Protein AF-A0A9Q8LBJ6-F1 (afdb_monomer)

Structure (mmCIF, N/CA/C/O backbone):
data_AF-A0A9Q8LBJ6-F1
#
_entry.id   AF-A0A9Q8LBJ6-F1
#
loop_
_atom_site.group_PDB
_atom_site.id
_atom_site.type_symbol
_atom_site.label_atom_id
_atom_site.label_alt_id
_atom_site.label_comp_id
_atom_site.label_asym_id
_atom_site.label_entity_id
_atom_site.label_seq_id
_atom_site.pdbx_PDB_ins_code
_atom_site.Cartn_x
_atom_site.Cartn_y
_atom_site.Cartn_z
_atom_site.occupancy
_atom_site.B_iso_or_equiv
_atom_site.auth_seq_id
_atom_site.auth_comp_id
_atom_site.auth_asym_id
_atom_site.auth_atom_id
_atom_site.pdbx_PDB_model_num
ATOM 1 N N . MET A 1 1 ? 2.453 -17.505 -7.829 1.00 43.91 1 MET A N 1
ATOM 2 C CA . MET A 1 1 ? 1.828 -16.661 -8.882 1.00 43.91 1 MET A CA 1
ATOM 3 C C . MET A 1 1 ? 2.836 -15.605 -9.344 1.00 43.91 1 MET A C 1
ATOM 5 O O . MET A 1 1 ? 2.643 -14.426 -9.107 1.00 43.91 1 MET A O 1
ATOM 9 N N . MET A 1 2 ? 3.962 -16.063 -9.903 1.00 52.03 2 MET A N 1
ATOM 10 C CA . MET A 1 2 ? 4.962 -15.342 -10.727 1.00 52.03 2 MET A CA 1
ATOM 11 C C . MET A 1 2 ? 6.142 -16.313 -10.958 1.00 52.03 2 MET A C 1
ATOM 13 O O . MET A 1 2 ? 7.305 -15.965 -10.796 1.00 52.03 2 MET A O 1
ATOM 17 N N . ASP A 1 3 ? 5.848 -17.589 -11.221 1.00 50.28 3 ASP A N 1
ATOM 18 C CA . ASP A 1 3 ? 6.856 -18.652 -11.094 1.00 50.28 3 ASP A CA 1
ATOM 19 C C . ASP A 1 3 ? 7.654 -18.887 -12.386 1.00 50.28 3 ASP A C 1
ATOM 21 O O . ASP A 1 3 ? 8.544 -19.730 -12.411 1.00 50.28 3 ASP A O 1
ATOM 25 N N . ASP A 1 4 ? 7.406 -18.091 -13.433 1.00 66.12 4 ASP A N 1
ATOM 26 C CA . ASP A 1 4 ? 8.248 -18.090 -14.626 1.00 66.12 4 ASP A CA 1
ATOM 27 C C . ASP A 1 4 ? 8.504 -16.673 -15.172 1.00 66.12 4 ASP A C 1
ATOM 29 O O . ASP A 1 4 ? 7.916 -16.223 -16.156 1.00 66.12 4 ASP A O 1
ATOM 33 N N . GLU A 1 5 ? 9.430 -15.953 -14.524 1.00 76.00 5 GLU A N 1
ATOM 34 C CA . GLU A 1 5 ? 9.972 -14.670 -15.014 1.00 76.00 5 GLU A CA 1
ATOM 35 C C . GLU A 1 5 ? 10.663 -14.825 -16.389 1.00 76.00 5 GLU A C 1
ATOM 37 O O . GLU A 1 5 ? 10.930 -13.833 -17.071 1.00 76.00 5 GLU A O 1
ATOM 42 N N . SER A 1 6 ? 10.945 -16.059 -16.833 1.00 81.81 6 SER A N 1
ATOM 43 C CA . SER A 1 6 ? 11.669 -16.332 -18.080 1.00 81.81 6 SER A CA 1
ATOM 44 C C . SER A 1 6 ? 10.932 -15.807 -19.308 1.00 81.81 6 SER A C 1
ATOM 46 O O . SER A 1 6 ? 11.584 -15.306 -20.228 1.00 81.81 6 SER A O 1
ATOM 48 N N . HIS A 1 7 ? 9.595 -15.858 -19.316 1.00 83.75 7 HIS A N 1
ATOM 49 C CA . HIS A 1 7 ? 8.791 -15.288 -20.400 1.00 83.75 7 HIS A CA 1
ATOM 50 C C . HIS A 1 7 ? 8.984 -13.768 -20.485 1.00 83.75 7 HIS A C 1
ATOM 52 O O . HIS A 1 7 ? 9.332 -13.240 -21.540 1.00 83.75 7 HIS A O 1
ATOM 58 N N . TRP A 1 8 ? 8.858 -13.061 -19.358 1.00 85.94 8 TRP A N 1
ATOM 59 C CA . TRP A 1 8 ? 9.031 -11.606 -19.318 1.00 85.94 8 TRP A CA 1
ATOM 60 C C . TRP A 1 8 ? 10.453 -11.176 -19.659 1.00 85.94 8 TRP A C 1
ATOM 62 O O . TRP A 1 8 ? 10.658 -10.182 -20.348 1.00 85.94 8 TRP A O 1
ATOM 72 N N . VAL A 1 9 ? 11.448 -11.937 -19.207 1.00 89.19 9 VAL A N 1
ATOM 73 C CA . VAL A 1 9 ? 12.852 -11.714 -19.561 1.00 89.19 9 VAL A CA 1
ATOM 74 C C . VAL A 1 9 ? 13.088 -11.917 -21.060 1.00 89.19 9 VAL A C 1
ATOM 76 O O . VAL A 1 9 ? 13.847 -11.152 -21.658 1.00 89.19 9 VAL A O 1
ATOM 79 N N . SER A 1 10 ? 12.454 -12.918 -21.675 1.00 89.81 10 SER A N 1
ATOM 80 C CA . SER A 1 10 ? 12.552 -13.166 -23.117 1.00 89.81 10 SER A CA 1
ATOM 81 C C . SER A 1 10 ? 11.962 -12.014 -23.933 1.00 89.81 10 SER A C 1
ATOM 83 O O . SER A 1 10 ? 12.656 -11.454 -24.781 1.00 89.81 10 SER A O 1
ATOM 85 N N . GLU A 1 11 ? 10.733 -11.600 -23.629 1.00 90.56 11 GLU A N 1
ATOM 86 C CA . GLU A 1 11 ? 10.060 -10.480 -24.303 1.00 90.56 11 GLU A CA 1
ATOM 87 C C . GLU A 1 11 ? 10.795 -9.149 -24.079 1.00 90.56 11 GLU A C 1
ATOM 89 O O . GLU A 1 11 ? 11.028 -8.380 -25.013 1.00 90.56 11 GLU A O 1
ATOM 94 N N . ALA A 1 12 ? 11.282 -8.901 -22.858 1.00 92.00 12 ALA A N 1
ATOM 95 C CA . ALA A 1 12 ? 12.070 -7.707 -22.560 1.00 92.00 12 ALA A CA 1
ATOM 96 C C . ALA A 1 12 ? 13.372 -7.672 -23.371 1.00 92.00 12 ALA A C 1
ATOM 98 O O . ALA A 1 12 ? 13.831 -6.602 -23.777 1.00 92.00 12 ALA A O 1
ATOM 99 N N . ARG A 1 13 ? 13.963 -8.841 -23.652 1.00 94.00 13 ARG A N 1
ATOM 100 C CA . ARG A 1 13 ? 15.136 -8.952 -24.523 1.00 94.00 13 ARG A CA 1
ATOM 101 C C . ARG A 1 13 ? 14.812 -8.575 -25.966 1.00 94.00 13 ARG A C 1
ATOM 103 O O . ARG A 1 13 ? 15.637 -7.923 -26.604 1.00 94.00 13 ARG A O 1
ATOM 110 N N . VAL A 1 14 ? 13.638 -8.957 -26.471 1.00 93.69 14 VAL A N 1
ATOM 111 C CA . VAL A 1 14 ? 13.166 -8.566 -27.809 1.00 93.69 14 VAL A CA 1
ATOM 112 C C . VAL A 1 14 ? 13.026 -7.046 -27.889 1.00 93.69 14 VAL A C 1
ATOM 114 O O . VAL A 1 14 ? 13.676 -6.433 -28.735 1.00 93.69 14 VAL A O 1
ATOM 117 N N . LEU A 1 15 ? 12.332 -6.422 -26.929 1.00 93.75 15 LEU A N 1
ATOM 118 C CA . LEU A 1 15 ? 12.211 -4.959 -26.865 1.00 93.75 15 LEU A CA 1
ATOM 119 C C . LEU A 1 15 ? 13.575 -4.255 -26.812 1.00 93.75 15 LEU A C 1
ATOM 121 O O . LEU A 1 15 ? 13.809 -3.285 -27.534 1.00 93.75 15 LEU A O 1
ATOM 125 N N . CYS A 1 16 ? 14.514 -4.760 -26.004 1.00 93.25 16 CYS A N 1
ATOM 126 C CA . CYS A 1 16 ? 15.857 -4.183 -25.922 1.00 93.25 16 CYS A CA 1
ATOM 127 C C . CYS A 1 16 ? 16.592 -4.213 -27.270 1.00 93.25 16 CYS A C 1
ATOM 129 O O . CYS A 1 16 ? 17.285 -3.248 -27.605 1.00 93.25 16 CYS A O 1
ATOM 131 N N . ARG A 1 17 ? 16.441 -5.291 -28.049 1.00 92.12 17 ARG A N 1
ATOM 132 C CA . ARG A 1 17 ? 17.041 -5.418 -29.388 1.00 92.12 17 ARG A CA 1
ATOM 133 C C . ARG A 1 17 ? 16.398 -4.458 -30.385 1.00 92.12 17 ARG A C 1
ATOM 135 O O . ARG A 1 17 ? 17.119 -3.805 -31.142 1.00 92.12 17 ARG A O 1
ATOM 142 N N . ASP A 1 18 ? 15.081 -4.295 -30.325 1.00 91.31 18 ASP A N 1
ATOM 143 C CA . ASP A 1 18 ? 14.351 -3.345 -31.169 1.00 91.31 18 ASP A CA 1
ATOM 144 C C . ASP A 1 18 ? 14.748 -1.894 -30.865 1.00 91.31 18 ASP A C 1
ATOM 146 O O . ASP A 1 18 ? 14.962 -1.085 -31.773 1.00 91.31 18 ASP A O 1
ATOM 150 N N . TRP A 1 19 ? 14.937 -1.552 -29.588 1.00 91.75 19 TRP A N 1
ATOM 151 C CA . TRP A 1 19 ? 15.447 -0.237 -29.195 1.00 91.75 19 TRP A CA 1
ATOM 152 C C . TRP A 1 19 ? 16.918 -0.037 -29.562 1.00 91.75 19 TRP A C 1
ATOM 154 O O . TRP A 1 19 ? 17.312 1.079 -29.912 1.00 91.75 19 TRP A O 1
ATOM 164 N N . ALA A 1 20 ? 17.738 -1.092 -29.517 1.00 87.50 20 ALA A N 1
ATOM 165 C CA . ALA A 1 20 ? 19.137 -1.035 -29.936 1.00 87.50 20 ALA A CA 1
ATOM 166 C C . ALA A 1 20 ? 19.275 -0.705 -31.431 1.00 87.50 20 ALA A C 1
ATOM 168 O O . ALA A 1 20 ? 20.175 0.048 -31.805 1.00 87.50 20 ALA A O 1
ATOM 169 N N . ALA A 1 21 ? 18.344 -1.159 -32.278 1.00 84.62 21 ALA A N 1
ATOM 170 C CA . ALA A 1 21 ? 18.297 -0.778 -33.692 1.00 84.62 21 ALA A CA 1
ATOM 171 C C . ALA A 1 21 ? 18.065 0.739 -33.902 1.00 84.62 21 ALA A C 1
ATOM 173 O O . ALA A 1 21 ? 18.433 1.296 -34.938 1.00 84.62 21 ALA A O 1
ATOM 174 N N . GLN A 1 22 ? 17.535 1.452 -32.899 1.00 79.38 22 GLN A N 1
ATOM 175 C CA . GLN A 1 22 ? 17.269 2.899 -32.922 1.00 79.38 22 GLN A CA 1
ATOM 176 C C . GLN A 1 22 ? 18.441 3.739 -32.365 1.00 79.38 22 GLN A C 1
ATOM 178 O O . GLN A 1 22 ? 18.253 4.738 -31.656 1.00 79.38 22 GLN A O 1
ATOM 183 N N . THR A 1 23 ? 19.674 3.364 -32.718 1.00 69.69 23 THR A N 1
ATOM 184 C CA . THR A 1 23 ? 20.946 3.908 -32.189 1.00 69.69 23 THR A CA 1
ATOM 185 C C . THR A 1 23 ? 21.030 5.439 -32.103 1.00 69.69 23 THR A C 1
ATOM 187 O O . THR A 1 23 ? 21.574 5.977 -31.137 1.00 69.69 23 THR A O 1
ATOM 190 N N . SER A 1 24 ? 20.470 6.167 -33.077 1.00 73.69 24 SER A N 1
ATOM 191 C CA . SER A 1 24 ? 20.546 7.639 -33.145 1.00 73.69 24 SER A CA 1
ATOM 192 C C . SER A 1 24 ? 19.774 8.379 -32.042 1.00 73.69 24 SER A C 1
ATOM 194 O O . SER A 1 24 ? 20.065 9.544 -31.773 1.00 73.69 24 SER A O 1
ATOM 196 N N . ARG A 1 25 ? 18.794 7.733 -31.396 1.00 81.38 25 ARG A N 1
ATOM 197 C CA . ARG A 1 25 ? 17.921 8.356 -30.375 1.00 81.38 25 ARG A CA 1
ATOM 198 C C . ARG A 1 25 ? 18.065 7.735 -28.997 1.00 81.38 25 ARG A C 1
ATOM 200 O O . ARG A 1 25 ? 17.706 8.372 -28.010 1.00 81.38 25 ARG A O 1
ATOM 207 N N . GLN A 1 26 ? 18.649 6.545 -28.933 1.00 85.38 26 GLN A N 1
ATOM 208 C CA . GLN A 1 26 ? 18.773 5.736 -27.730 1.00 85.38 26 GLN A CA 1
ATOM 209 C C . GLN A 1 26 ? 19.312 6.525 -26.526 1.00 85.38 26 GLN A C 1
ATOM 211 O O . GLN A 1 26 ? 18.688 6.550 -25.471 1.00 85.38 26 GLN A O 1
ATOM 216 N N . LEU A 1 27 ? 20.421 7.256 -26.696 1.00 86.94 27 LEU A N 1
ATOM 217 C CA . LEU A 1 27 ? 21.014 8.040 -25.606 1.00 86.94 27 LEU A CA 1
ATOM 218 C C . LEU A 1 27 ? 20.103 9.184 -25.134 1.00 86.94 27 LEU A C 1
ATOM 220 O O . LEU A 1 27 ? 20.100 9.514 -23.953 1.00 86.94 27 LEU A O 1
ATOM 224 N N . SER A 1 28 ? 19.347 9.803 -26.044 1.00 88.56 28 SER A N 1
ATOM 225 C CA . SER A 1 28 ? 18.402 10.862 -25.679 1.00 88.56 28 SER A CA 1
ATOM 226 C C . SER A 1 28 ? 17.237 10.305 -24.867 1.00 88.56 28 SER A C 1
ATOM 228 O O . SER A 1 28 ? 16.824 10.952 -23.913 1.00 88.56 28 SER A O 1
ATOM 230 N N . ILE A 1 29 ? 16.727 9.128 -25.237 1.00 91.06 29 ILE A N 1
ATOM 231 C CA . ILE A 1 29 ? 15.629 8.461 -24.528 1.00 91.06 29 ILE A CA 1
ATOM 232 C C . ILE A 1 29 ? 16.104 7.990 -23.148 1.00 91.06 29 ILE A C 1
ATOM 234 O O . ILE A 1 29 ? 15.444 8.257 -22.152 1.00 91.06 29 ILE A O 1
ATOM 238 N N . MET A 1 30 ? 17.297 7.393 -23.059 1.00 91.12 30 MET A N 1
ATOM 239 C CA . MET A 1 30 ? 17.898 6.984 -21.781 1.00 91.12 30 MET A CA 1
ATOM 240 C C . MET A 1 30 ? 18.116 8.171 -20.832 1.00 91.12 30 MET A C 1
ATOM 242 O O . MET A 1 30 ? 17.846 8.059 -19.641 1.00 91.12 30 MET A O 1
ATOM 246 N N . LYS A 1 31 ? 18.551 9.329 -21.350 1.00 90.88 31 LYS A N 1
ATOM 247 C CA . LYS A 1 31 ? 18.670 10.566 -20.556 1.00 90.88 31 LYS A CA 1
ATOM 248 C C . LYS A 1 31 ? 17.321 11.119 -20.091 1.00 90.88 31 LYS A C 1
ATOM 250 O O . LYS A 1 31 ? 17.284 11.816 -19.086 1.00 90.88 31 LYS A O 1
ATOM 255 N N . GLY A 1 32 ? 16.249 10.835 -20.826 1.00 91.38 32 GLY A N 1
ATOM 256 C CA . GLY A 1 32 ? 14.870 11.137 -20.445 1.00 91.38 32 GLY A CA 1
ATOM 257 C C . GLY A 1 32 ? 14.212 10.034 -19.614 1.00 91.38 32 GLY A C 1
ATOM 258 O O . GLY A 1 32 ? 12.990 9.950 -19.615 1.00 91.38 32 GLY A O 1
ATOM 259 N N . GLU A 1 33 ? 14.995 9.155 -18.975 1.00 93.31 33 GLU A N 1
ATOM 260 C CA . GLU A 1 33 ? 14.512 8.015 -18.175 1.00 93.31 33 GLU A CA 1
ATOM 261 C C . GLU A 1 33 ? 13.535 7.094 -18.929 1.00 93.31 33 GLU A C 1
ATOM 263 O O . GLU A 1 33 ? 12.547 6.602 -18.382 1.00 93.31 33 GLU A O 1
ATOM 268 N N . GLY A 1 34 ? 13.807 6.864 -20.216 1.00 90.62 34 GLY A N 1
ATOM 269 C CA . GLY A 1 34 ? 12.971 6.022 -21.071 1.00 90.62 34 GLY A CA 1
ATOM 270 C C . GLY A 1 34 ? 11.834 6.769 -21.763 1.00 90.62 34 GLY A C 1
ATOM 271 O O . GLY A 1 34 ? 11.123 6.157 -22.557 1.00 90.62 34 GLY A O 1
ATOM 272 N N . TYR A 1 35 ? 11.669 8.072 -21.511 1.00 93.00 35 TYR A N 1
ATOM 273 C CA . TYR A 1 35 ? 10.611 8.892 -22.094 1.00 93.00 35 TYR A CA 1
ATOM 274 C C . TYR A 1 35 ? 11.133 9.883 -23.141 1.00 93.00 35 TYR A C 1
ATOM 276 O O . TYR A 1 35 ? 12.094 10.626 -22.931 1.00 93.00 35 TYR A O 1
ATOM 284 N N . GLN A 1 36 ? 10.433 9.954 -24.271 1.00 90.50 36 GLN A N 1
ATOM 285 C CA . GLN A 1 36 ? 10.591 11.007 -25.263 1.00 90.50 36 GLN A CA 1
ATOM 286 C C . GLN A 1 36 ? 9.221 11.448 -25.777 1.00 90.50 36 GLN A C 1
ATOM 288 O O . GLN A 1 36 ? 8.507 10.687 -26.432 1.00 90.50 36 GLN A O 1
ATOM 293 N N . LYS A 1 37 ? 8.884 12.719 -25.532 1.00 88.31 37 LYS A N 1
ATOM 294 C CA . LYS A 1 37 ? 7.640 13.323 -26.015 1.00 88.31 37 LYS A CA 1
ATOM 295 C C . LYS A 1 37 ? 7.562 13.278 -27.543 1.00 88.31 37 LYS A C 1
ATOM 297 O O . LYS A 1 37 ? 8.514 13.639 -28.240 1.00 88.31 37 LYS A O 1
ATOM 302 N N . GLY A 1 38 ? 6.394 12.893 -28.050 1.00 86.75 38 GLY A N 1
ATOM 303 C CA . GLY A 1 38 ? 6.099 12.913 -29.478 1.00 86.75 38 GLY A CA 1
ATOM 304 C C . GLY A 1 38 ? 6.114 14.326 -30.069 1.00 86.75 38 GLY A C 1
ATOM 305 O O . GLY A 1 38 ? 5.860 15.329 -29.401 1.00 86.75 38 GLY A O 1
ATOM 306 N N . THR A 1 39 ? 6.389 14.409 -31.364 1.00 86.50 39 THR A N 1
ATOM 307 C CA . THR A 1 39 ? 6.291 15.634 -32.170 1.00 86.50 39 THR A CA 1
ATOM 308 C C . THR A 1 39 ? 5.428 15.354 -33.399 1.00 86.50 39 THR A C 1
ATOM 310 O O . THR A 1 39 ? 5.173 14.201 -33.726 1.00 86.50 39 THR A O 1
ATOM 313 N N . LYS A 1 40 ? 5.048 16.380 -34.175 1.00 83.56 40 LYS A N 1
ATOM 314 C CA . LYS A 1 40 ? 4.296 16.179 -35.436 1.00 83.56 40 LYS A CA 1
ATOM 315 C C . LYS A 1 40 ? 4.959 15.194 -36.414 1.00 83.56 40 LYS A C 1
ATOM 317 O O . LYS A 1 40 ? 4.286 14.652 -37.277 1.00 83.56 40 LYS A O 1
ATOM 322 N N . ARG A 1 41 ? 6.279 14.999 -36.312 1.00 81.69 41 ARG A N 1
ATOM 323 C CA . ARG A 1 41 ? 7.068 14.137 -37.206 1.00 81.69 41 ARG A CA 1
ATOM 324 C C . ARG A 1 41 ? 7.478 12.807 -36.569 1.00 81.69 41 ARG A C 1
ATOM 326 O O . ARG A 1 41 ? 8.119 12.007 -37.244 1.00 81.69 41 ARG A O 1
ATOM 333 N N . ARG A 1 42 ? 7.235 12.603 -35.269 1.00 79.12 42 ARG A N 1
ATOM 334 C CA . ARG A 1 42 ? 7.752 11.445 -34.519 1.00 79.12 42 ARG A CA 1
ATOM 335 C C . ARG A 1 42 ? 6.781 11.035 -33.411 1.00 79.12 42 ARG A C 1
ATOM 337 O O . ARG A 1 42 ? 6.389 11.915 -32.648 1.00 79.12 42 ARG A O 1
ATOM 344 N N . PRO A 1 43 ? 6.446 9.743 -33.282 1.00 84.88 43 PRO A N 1
ATOM 345 C CA . PRO A 1 43 ? 5.603 9.276 -32.189 1.00 84.88 43 PRO A CA 1
ATOM 346 C C . PRO A 1 43 ? 6.287 9.483 -30.832 1.00 84.88 43 PRO A C 1
ATOM 348 O O . PRO A 1 43 ? 7.506 9.652 -30.754 1.00 84.88 43 PRO A O 1
ATOM 351 N N . GLU A 1 44 ? 5.479 9.504 -29.775 1.00 89.94 44 GLU A N 1
ATOM 352 C CA . GLU A 1 44 ? 5.966 9.391 -28.399 1.00 89.94 44 GLU A CA 1
ATOM 353 C C . GLU A 1 44 ? 6.662 8.037 -28.206 1.00 89.94 44 GLU A C 1
ATOM 355 O O . GLU A 1 44 ? 6.272 7.040 -28.813 1.00 89.94 44 GLU A O 1
ATOM 360 N N . SER A 1 45 ? 7.691 8.002 -27.364 1.00 90.00 45 SER A N 1
ATOM 361 C CA . SER A 1 45 ? 8.344 6.762 -26.942 1.00 90.00 45 SER A CA 1
ATOM 362 C C . SER A 1 45 ? 8.398 6.712 -25.422 1.00 90.00 45 SER A C 1
ATOM 364 O O . SER A 1 45 ? 8.787 7.693 -24.786 1.00 90.00 45 SER A O 1
ATOM 366 N N . ASN A 1 46 ? 7.989 5.583 -24.847 1.00 92.75 46 ASN A N 1
ATOM 367 C CA . ASN A 1 46 ? 8.023 5.343 -23.410 1.00 92.75 46 ASN A CA 1
ATOM 368 C C . ASN A 1 46 ? 8.415 3.884 -23.160 1.00 92.75 46 ASN A C 1
ATOM 370 O O . ASN A 1 46 ? 7.558 3.011 -23.087 1.00 92.75 46 ASN A O 1
ATOM 374 N N . TRP A 1 47 ? 9.711 3.631 -22.997 1.00 93.44 47 TRP A N 1
ATOM 375 C CA . TRP A 1 47 ? 10.219 2.271 -22.799 1.00 93.44 47 TRP A CA 1
ATOM 376 C C . TRP A 1 47 ? 9.727 1.637 -21.497 1.00 93.44 47 TRP A C 1
ATOM 378 O O . TRP A 1 47 ? 9.566 0.425 -21.433 1.00 93.44 47 TRP A O 1
ATOM 388 N N . ASN A 1 48 ? 9.426 2.436 -20.469 1.00 93.38 48 ASN A N 1
ATOM 389 C CA . ASN A 1 48 ? 8.844 1.915 -19.232 1.00 93.38 48 ASN A CA 1
ATOM 390 C C . ASN A 1 48 ? 7.403 1.422 -19.471 1.00 93.38 48 ASN A C 1
ATOM 392 O O . ASN A 1 48 ? 7.002 0.415 -18.897 1.00 93.38 48 ASN A O 1
ATOM 396 N N . ARG A 1 49 ? 6.637 2.098 -20.345 1.00 91.81 49 ARG A N 1
ATOM 397 C CA . ARG A 1 49 ? 5.297 1.656 -20.774 1.00 91.81 49 ARG A CA 1
ATOM 398 C C . ARG A 1 49 ? 5.382 0.375 -21.593 1.00 91.81 49 ARG A C 1
ATOM 400 O O . ARG A 1 49 ? 4.640 -0.556 -21.315 1.00 91.81 49 ARG A O 1
ATOM 407 N N . ASP A 1 50 ? 6.293 0.339 -22.558 1.00 92.12 50 ASP A N 1
ATOM 408 C CA . ASP A 1 50 ? 6.510 -0.828 -23.415 1.00 92.12 50 ASP A CA 1
ATOM 409 C C . ASP A 1 50 ? 6.910 -2.058 -22.576 1.00 92.12 50 ASP A C 1
ATOM 411 O O . ASP A 1 50 ? 6.419 -3.156 -22.813 1.00 92.12 50 ASP A O 1
ATOM 415 N N . LEU A 1 51 ? 7.742 -1.874 -21.538 1.00 90.38 51 LEU A N 1
ATOM 416 C CA . LEU A 1 51 ? 8.037 -2.930 -20.567 1.00 90.38 51 LEU A CA 1
ATOM 417 C C . LEU A 1 51 ? 6.772 -3.370 -19.831 1.00 90.38 51 LEU A C 1
ATOM 419 O O . LEU A 1 51 ? 6.468 -4.558 -19.836 1.00 90.38 51 LEU A O 1
ATOM 423 N N . LEU A 1 52 ? 6.015 -2.453 -19.221 1.00 87.62 52 LEU A N 1
ATOM 424 C CA . LEU A 1 52 ? 4.800 -2.825 -18.482 1.00 87.62 52 LEU A CA 1
ATOM 425 C C . LEU A 1 52 ? 3.821 -3.660 -19.319 1.00 87.62 52 LEU A C 1
ATOM 427 O O . LEU A 1 52 ? 3.207 -4.572 -18.775 1.00 87.62 52 LEU A O 1
ATOM 431 N N . GLN A 1 53 ? 3.740 -3.421 -20.630 1.00 86.94 53 GLN A N 1
ATOM 432 C CA . GLN A 1 53 ? 2.898 -4.205 -21.539 1.00 86.94 53 GLN A CA 1
ATOM 433 C C . GLN A 1 53 ? 3.296 -5.689 -21.631 1.00 86.94 53 GLN A C 1
ATOM 435 O O . GLN A 1 53 ? 2.442 -6.526 -21.904 1.00 86.94 53 GLN A O 1
ATOM 440 N N . ILE A 1 54 ? 4.553 -6.050 -21.346 1.00 84.81 54 ILE A N 1
ATOM 441 C CA . ILE A 1 54 ? 4.993 -7.456 -21.237 1.00 84.81 54 ILE A CA 1
ATOM 442 C C . ILE A 1 54 ? 4.365 -8.133 -20.012 1.00 84.81 54 ILE A C 1
ATOM 444 O O . ILE A 1 54 ? 3.990 -9.307 -20.056 1.00 84.81 54 ILE A O 1
ATOM 448 N N . ALA A 1 55 ? 4.291 -7.395 -18.903 1.00 68.56 55 ALA A N 1
ATOM 449 C CA . ALA A 1 55 ? 3.718 -7.857 -17.644 1.00 68.56 55 ALA A CA 1
ATOM 450 C C . ALA A 1 55 ? 2.182 -7.725 -17.608 1.00 68.56 55 ALA A C 1
ATOM 452 O O . ALA A 1 55 ? 1.560 -8.226 -16.673 1.00 68.56 55 ALA A O 1
ATOM 453 N N . GLU A 1 56 ? 1.573 -7.099 -18.625 1.00 62.94 56 GLU A N 1
ATOM 454 C CA . GLU A 1 56 ? 0.128 -7.011 -18.855 1.00 62.94 56 GLU A CA 1
ATOM 455 C C . GLU A 1 56 ? -0.408 -8.168 -19.743 1.00 62.94 56 GLU A C 1
ATOM 457 O O . GLU A 1 56 ? -0.930 -7.935 -20.834 1.00 62.94 56 GLU A O 1
ATOM 462 N N . PRO A 1 57 ? -0.531 -9.420 -19.277 1.00 57.72 57 PRO A N 1
ATOM 463 C CA . PRO A 1 57 ? -1.825 -10.065 -19.403 1.00 57.72 57 PRO A CA 1
ATOM 464 C C . PRO A 1 57 ? -2.717 -9.328 -18.395 1.00 57.72 57 PRO A C 1
ATOM 466 O O . PRO A 1 57 ? -2.720 -9.664 -17.211 1.00 57.72 57 PRO A O 1
ATOM 469 N N . ARG A 1 58 ? -3.364 -8.240 -18.845 1.00 51.75 58 ARG A N 1
ATOM 470 C CA . ARG A 1 58 ? -4.157 -7.293 -18.028 1.00 51.75 58 ARG A CA 1
ATOM 471 C C . ARG A 1 58 ? -5.057 -7.959 -16.991 1.00 51.75 58 ARG A C 1
ATOM 473 O O . ARG A 1 58 ? -5.191 -7.436 -15.888 1.00 51.75 58 ARG A O 1
ATOM 480 N N . ASP A 1 59 ? -5.581 -9.132 -17.319 1.00 50.91 59 ASP A N 1
ATOM 481 C CA . ASP A 1 59 ? -6.480 -9.889 -16.459 1.00 50.91 59 ASP A CA 1
ATOM 482 C C . ASP A 1 59 ? -5.820 -10.266 -15.116 1.00 50.91 59 ASP A C 1
ATOM 484 O O . ASP A 1 59 ? -6.449 -10.162 -14.074 1.00 50.91 59 ASP A O 1
ATOM 488 N N . ASN A 1 60 ? -4.516 -10.568 -15.064 1.00 69.62 60 ASN A N 1
ATOM 489 C CA . ASN A 1 60 ? -3.900 -11.098 -13.838 1.00 69.62 60 ASN A CA 1
ATOM 490 C C . ASN A 1 60 ? -3.624 -10.047 -12.749 1.00 69.62 60 ASN A C 1
ATOM 492 O O . ASN A 1 60 ? -3.765 -10.352 -11.563 1.00 69.62 60 ASN A O 1
ATOM 496 N N . MET A 1 61 ? -3.200 -8.827 -13.111 1.00 73.62 61 MET A N 1
ATOM 497 C CA . MET A 1 61 ? -2.926 -7.783 -12.109 1.00 73.62 61 MET A CA 1
ATOM 498 C C . MET A 1 61 ? -4.208 -7.098 -11.640 1.00 73.62 61 MET A C 1
ATOM 500 O O . MET A 1 61 ? -4.373 -6.906 -10.436 1.00 73.62 61 MET A O 1
ATOM 504 N N . GLU A 1 62 ? -5.134 -6.778 -12.546 1.00 77.94 62 GLU A N 1
ATOM 505 C CA . GLU A 1 62 ? -6.433 -6.223 -12.151 1.00 77.94 62 GLU A CA 1
ATOM 506 C C . GLU A 1 62 ? -7.196 -7.207 -11.257 1.00 77.94 62 GLU A C 1
ATOM 508 O O . GLU A 1 62 ? -7.669 -6.813 -10.185 1.00 77.94 62 GLU A O 1
ATOM 513 N N . ASP A 1 63 ? -7.215 -8.497 -11.615 1.00 80.75 63 ASP A N 1
ATOM 514 C CA . ASP A 1 63 ? -7.820 -9.537 -10.782 1.00 80.75 63 ASP A CA 1
ATOM 515 C C . ASP A 1 63 ? -7.095 -9.694 -9.447 1.00 80.75 63 ASP A C 1
ATOM 517 O O . ASP A 1 63 ? -7.741 -9.913 -8.422 1.00 80.75 63 ASP A O 1
ATOM 521 N N . TYR A 1 64 ? -5.766 -9.558 -9.409 1.00 82.06 64 TYR A N 1
ATOM 522 C CA . TYR A 1 64 ? -5.016 -9.589 -8.156 1.00 82.06 64 TYR A CA 1
ATOM 523 C C . TYR A 1 64 ? -5.468 -8.473 -7.206 1.00 82.06 64 TYR A C 1
ATOM 525 O O . TYR A 1 64 ? -5.864 -8.757 -6.073 1.00 82.06 64 TYR A O 1
ATOM 533 N N . PHE A 1 65 ? -5.486 -7.215 -7.659 1.00 83.19 65 PHE A N 1
ATOM 534 C CA . PHE A 1 65 ? -5.926 -6.088 -6.829 1.00 83.19 65 PHE A CA 1
ATOM 535 C C . PHE A 1 65 ? -7.413 -6.195 -6.452 1.00 83.19 65 PHE A C 1
ATOM 537 O O . PHE A 1 65 ? -7.788 -5.917 -5.307 1.00 83.19 65 PHE A O 1
ATOM 544 N N . ALA A 1 66 ? -8.260 -6.678 -7.365 1.00 84.31 66 ALA A N 1
ATOM 545 C CA . ALA A 1 66 ? -9.662 -6.963 -7.077 1.00 84.31 66 ALA A CA 1
ATOM 546 C C . ALA A 1 66 ? -9.818 -8.059 -6.006 1.00 84.31 66 ALA A C 1
ATOM 548 O O . ALA A 1 66 ? -10.638 -7.920 -5.093 1.00 84.31 66 ALA A O 1
ATOM 549 N N . ASN A 1 67 ? -9.007 -9.117 -6.062 1.00 85.94 67 ASN A N 1
ATOM 550 C CA . ASN A 1 67 ? -8.989 -10.196 -5.075 1.00 85.94 67 ASN A CA 1
ATOM 551 C C . ASN A 1 67 ? -8.481 -9.722 -3.710 1.00 85.94 67 ASN A C 1
ATOM 553 O O . ASN A 1 67 ? -9.060 -10.094 -2.686 1.00 85.94 67 ASN A O 1
ATOM 557 N N . VAL A 1 68 ? -7.465 -8.855 -3.673 1.00 84.44 68 VAL A N 1
ATOM 558 C CA . VAL A 1 68 ? -7.002 -8.204 -2.438 1.00 84.44 68 VAL A CA 1
ATOM 559 C C . VAL A 1 68 ? -8.150 -7.417 -1.798 1.00 84.44 68 VAL A C 1
ATOM 561 O O . VAL A 1 68 ? -8.501 -7.662 -0.642 1.00 84.44 68 VAL A O 1
ATOM 564 N N . LEU A 1 69 ? -8.832 -6.559 -2.563 1.00 83.12 69 LEU A N 1
ATOM 565 C CA . LEU A 1 69 ? -9.997 -5.805 -2.078 1.00 83.12 69 LEU A CA 1
ATOM 566 C C . LEU A 1 69 ? -11.143 -6.712 -1.606 1.00 83.12 69 LEU A C 1
ATOM 568 O O . LEU A 1 69 ? -11.785 -6.438 -0.586 1.00 83.12 69 LEU A O 1
ATOM 572 N N . 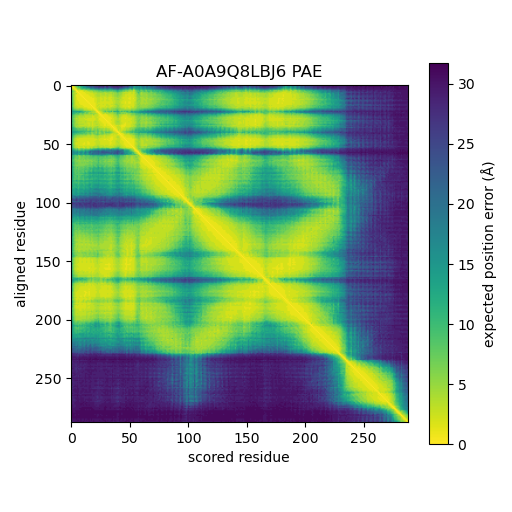LYS A 1 70 ? -11.402 -7.803 -2.334 1.00 86.56 70 LYS A N 1
ATOM 573 C CA . LYS A 1 70 ? -12.422 -8.801 -1.988 1.00 86.56 70 LYS A CA 1
ATOM 574 C C . LYS A 1 70 ? -12.089 -9.535 -0.689 1.00 86.56 70 LYS A C 1
ATOM 576 O O . LYS A 1 70 ? -13.011 -9.863 0.050 1.00 86.56 70 LYS A O 1
ATOM 581 N N . THR A 1 71 ? -10.808 -9.749 -0.401 1.00 86.31 71 THR A N 1
ATOM 582 C CA . THR A 1 71 ? -10.325 -10.439 0.805 1.00 86.31 71 THR A CA 1
ATOM 583 C C . THR A 1 71 ? -10.361 -9.537 2.038 1.00 86.31 71 THR A C 1
ATOM 585 O O . THR A 1 71 ? -10.740 -9.977 3.119 1.00 86.31 71 THR A O 1
ATOM 588 N N . ILE A 1 72 ? -10.032 -8.253 1.885 1.00 82.19 72 ILE A N 1
ATOM 589 C CA . ILE A 1 72 ? -9.994 -7.297 3.004 1.00 82.19 72 ILE A CA 1
ATOM 590 C C . ILE A 1 72 ? -11.402 -6.959 3.503 1.00 82.19 72 ILE A C 1
ATOM 592 O O . ILE A 1 72 ? -11.624 -6.801 4.704 1.00 82.19 72 ILE A O 1
ATOM 596 N N . LYS A 1 73 ? -12.377 -6.842 2.593 1.00 82.81 73 LYS A N 1
ATOM 597 C CA . LYS A 1 73 ? -13.734 -6.396 2.940 1.00 82.81 73 LYS A CA 1
ATOM 598 C C . LYS A 1 73 ? -14.405 -7.261 4.032 1.00 82.81 73 LYS A C 1
ATOM 600 O O . LYS A 1 73 ? -14.941 -6.665 4.967 1.00 82.81 73 LYS A O 1
ATOM 605 N N . PRO A 1 74 ? -14.396 -8.608 3.971 1.00 86.25 74 PRO A N 1
ATOM 606 C CA . PRO A 1 74 ? -14.916 -9.453 5.047 1.00 86.25 74 PRO A CA 1
ATOM 607 C C . PRO A 1 74 ? -14.197 -9.252 6.384 1.00 86.25 74 PRO A C 1
ATOM 609 O O . PRO A 1 74 ? -14.868 -9.076 7.395 1.00 86.25 74 PRO A O 1
ATOM 612 N N . ILE A 1 75 ? -12.860 -9.195 6.381 1.00 84.38 75 ILE A N 1
ATOM 613 C CA . ILE A 1 75 ? -12.042 -9.013 7.595 1.00 84.38 75 ILE A CA 1
ATOM 614 C C . ILE A 1 75 ? -12.428 -7.708 8.300 1.00 84.38 75 ILE A C 1
ATOM 616 O O . ILE A 1 75 ? -12.669 -7.672 9.505 1.00 84.38 75 ILE A O 1
ATOM 620 N N . TYR A 1 76 ? -12.565 -6.634 7.525 1.00 82.69 76 TYR A N 1
ATOM 621 C CA . TYR A 1 76 ? -13.027 -5.345 8.022 1.00 82.69 76 TYR A CA 1
ATOM 622 C C . TYR A 1 76 ? -14.430 -5.429 8.652 1.00 82.69 76 TYR A C 1
ATOM 624 O O . TYR A 1 76 ? -14.667 -4.910 9.745 1.00 82.69 76 TYR A O 1
ATOM 632 N N . GLN A 1 77 ? -15.371 -6.101 7.983 1.00 85.62 77 GLN A N 1
ATOM 633 C CA . GLN A 1 77 ? -16.732 -6.271 8.495 1.00 85.62 77 GLN A CA 1
ATOM 634 C C . GLN A 1 77 ? -16.769 -7.093 9.788 1.00 85.62 77 GLN A C 1
ATOM 636 O O . GLN A 1 77 ? -17.567 -6.793 10.678 1.00 85.62 77 GLN A O 1
ATOM 641 N N . GLU A 1 78 ? -15.920 -8.113 9.903 1.00 87.38 78 GLU A N 1
ATOM 642 C CA . GLU A 1 78 ? -15.772 -8.910 11.120 1.00 87.38 78 GLU A CA 1
ATOM 643 C C . GLU A 1 78 ? -15.199 -8.092 12.272 1.00 87.38 78 GLU A C 1
ATOM 645 O O . GLU A 1 78 ? -15.740 -8.154 13.374 1.00 87.38 78 GLU A O 1
ATOM 650 N N . LEU A 1 79 ? -14.186 -7.263 12.016 1.00 83.38 79 LEU A N 1
ATOM 651 C CA . LEU A 1 79 ? -13.596 -6.391 13.029 1.00 83.38 79 LEU A CA 1
ATOM 652 C C . LEU A 1 79 ? -14.622 -5.393 13.589 1.00 83.38 79 LEU A C 1
ATOM 654 O O . LEU A 1 79 ? -14.782 -5.283 14.805 1.00 83.38 79 LEU A O 1
ATOM 658 N N . VAL A 1 80 ? -15.383 -4.723 12.715 1.00 86.00 80 VAL A N 1
ATOM 659 C CA . VAL A 1 80 ? -16.460 -3.809 13.138 1.00 86.00 80 VAL A CA 1
ATOM 660 C C . VAL A 1 80 ? -17.511 -4.547 13.967 1.00 86.00 80 VAL A C 1
ATOM 662 O O . VAL A 1 80 ? -17.908 -4.068 15.031 1.00 86.00 80 VAL A O 1
ATOM 665 N N . ARG A 1 81 ? -17.945 -5.728 13.509 1.00 88.06 81 ARG A N 1
ATOM 666 C CA . ARG A 1 81 ? -18.936 -6.546 14.219 1.00 88.06 81 ARG A CA 1
ATOM 667 C C . ARG A 1 81 ? -18.417 -7.006 15.582 1.00 88.06 81 ARG A C 1
ATOM 669 O O . ARG A 1 81 ? -19.177 -6.992 16.549 1.00 88.06 81 ARG A O 1
ATOM 676 N N . GLY A 1 82 ? -17.144 -7.386 15.671 1.00 86.69 82 GLY A N 1
ATOM 677 C CA . GLY A 1 82 ? -16.490 -7.804 16.910 1.00 86.69 82 GLY A CA 1
ATOM 678 C C . GLY A 1 82 ? -16.461 -6.684 17.945 1.00 86.69 82 GLY A C 1
ATOM 679 O O . GLY A 1 82 ? -16.918 -6.879 19.070 1.00 86.69 82 GLY A O 1
ATOM 680 N N . ILE A 1 83 ? -16.030 -5.484 17.542 1.00 82.75 83 ILE A N 1
ATOM 681 C CA . ILE A 1 83 ? -16.019 -4.294 18.407 1.00 82.75 83 ILE A CA 1
ATOM 682 C C . ILE A 1 83 ? -17.434 -3.967 18.902 1.00 82.75 83 ILE A C 1
ATOM 684 O O . ILE A 1 83 ? -17.645 -3.771 20.098 1.00 82.75 83 ILE A O 1
ATOM 688 N N . GLN A 1 84 ? -18.423 -3.944 18.003 1.00 85.50 84 GLN A N 1
ATOM 689 C CA . GLN A 1 84 ? -19.817 -3.679 18.376 1.00 85.50 84 GLN A CA 1
ATOM 690 C C . GLN A 1 84 ? -20.352 -4.710 19.373 1.00 85.50 84 GLN A C 1
ATOM 692 O O . GLN A 1 84 ? -20.940 -4.333 20.383 1.00 85.50 84 GLN A O 1
ATOM 697 N N . SER A 1 85 ? -20.101 -5.995 19.119 1.00 88.31 85 SER A N 1
ATOM 698 C CA . SER A 1 85 ? -20.561 -7.089 19.980 1.00 88.31 85 SER A CA 1
ATOM 699 C C . SER A 1 85 ? -19.927 -7.017 21.371 1.00 88.31 85 SER A C 1
ATOM 701 O O . SER A 1 85 ? -20.610 -7.245 22.366 1.00 88.31 85 SER A O 1
ATOM 703 N N . LEU A 1 86 ? -18.644 -6.649 21.462 1.00 85.62 86 LEU A N 1
ATOM 704 C CA . LEU A 1 86 ? -17.957 -6.435 22.739 1.00 85.62 86 LEU A CA 1
ATOM 705 C C . LEU A 1 86 ? -18.550 -5.261 23.522 1.00 85.62 86 LEU A C 1
ATOM 707 O O . LEU A 1 86 ? -18.778 -5.383 24.728 1.00 85.62 86 LEU A O 1
ATOM 711 N N . LEU A 1 87 ? -18.837 -4.140 22.853 1.00 83.44 87 LEU A N 1
ATOM 712 C CA . LEU A 1 87 ? -19.475 -2.983 23.485 1.00 83.44 87 LEU A CA 1
ATOM 713 C C . LEU A 1 87 ? -20.889 -3.322 23.973 1.00 83.44 87 LEU A C 1
ATOM 715 O O . LEU A 1 87 ? -21.239 -2.983 25.103 1.00 83.44 87 LEU A O 1
ATOM 719 N N . ASP A 1 88 ? -21.679 -4.029 23.164 1.00 85.62 88 ASP A N 1
ATOM 720 C CA . ASP A 1 88 ? -23.041 -4.436 23.517 1.00 85.62 88 ASP A CA 1
ATOM 721 C C . ASP A 1 88 ? -23.039 -5.450 24.680 1.00 85.62 88 ASP A C 1
ATOM 723 O O . ASP A 1 88 ? -23.811 -5.299 25.630 1.00 85.62 88 ASP A O 1
ATOM 727 N N . ALA A 1 89 ? -22.120 -6.423 24.678 1.00 86.25 89 ALA A N 1
ATOM 728 C CA . ALA A 1 89 ? -21.953 -7.375 25.778 1.00 86.25 89 ALA A CA 1
ATOM 729 C C . ALA A 1 89 ? -21.499 -6.689 27.077 1.00 86.25 89 ALA A C 1
ATOM 731 O O . ALA A 1 89 ? -21.994 -7.009 28.158 1.00 86.25 89 ALA A O 1
ATOM 732 N N . THR A 1 90 ? -20.589 -5.716 26.985 1.00 83.25 90 THR A N 1
ATOM 733 C CA . THR A 1 90 ? -20.136 -4.929 28.143 1.00 83.25 90 THR A CA 1
ATOM 734 C C . THR A 1 90 ? -21.283 -4.095 28.708 1.00 83.25 90 THR A C 1
ATOM 736 O O . THR A 1 90 ? -21.531 -4.113 29.913 1.00 83.25 90 THR A O 1
ATOM 739 N N . LYS A 1 91 ? -22.055 -3.435 27.836 1.00 83.81 91 LYS A N 1
ATOM 740 C CA . LYS A 1 91 ? -23.256 -2.682 28.213 1.00 83.81 91 LYS A CA 1
ATOM 741 C C . LYS A 1 91 ? -24.297 -3.568 28.908 1.00 83.81 91 LYS A C 1
ATOM 743 O O . LYS A 1 91 ? -24.894 -3.135 29.894 1.00 83.81 91 LYS A O 1
ATOM 748 N N . ALA A 1 92 ? -24.521 -4.785 28.408 1.00 84.75 92 ALA A N 1
ATOM 749 C CA . ALA A 1 92 ? -25.443 -5.748 29.009 1.00 84.75 92 ALA A CA 1
ATOM 750 C C . ALA A 1 92 ? -24.988 -6.165 30.416 1.00 84.75 92 ALA A C 1
ATOM 752 O O . ALA A 1 92 ? -25.762 -6.033 31.361 1.00 84.75 92 ALA A O 1
ATOM 753 N N . LYS A 1 93 ? -23.708 -6.531 30.581 1.00 83.81 93 LYS A N 1
ATOM 754 C CA . LYS A 1 93 ? -23.129 -6.879 31.891 1.00 83.81 93 LYS A CA 1
ATOM 755 C C . LYS A 1 93 ? -23.277 -5.752 32.914 1.00 83.81 93 LYS A C 1
ATOM 757 O O . LYS A 1 93 ? -23.690 -6.004 34.039 1.00 83.81 93 LYS A O 1
ATOM 762 N N . ILE A 1 94 ? -23.011 -4.506 32.515 1.00 79.75 94 ILE A N 1
ATOM 763 C CA . ILE A 1 94 ? -23.172 -3.337 33.396 1.00 79.75 94 ILE A CA 1
ATOM 764 C C . ILE A 1 94 ? -24.637 -3.148 33.822 1.00 79.75 94 ILE A C 1
ATOM 766 O O . ILE A 1 94 ? -24.905 -2.786 34.963 1.00 79.75 94 ILE A O 1
ATOM 770 N N . ARG A 1 95 ? -25.601 -3.385 32.920 1.00 78.50 95 ARG A N 1
ATOM 771 C CA . ARG A 1 95 ? -27.039 -3.288 33.238 1.00 78.50 95 ARG A CA 1
ATOM 772 C C . ARG A 1 95 ? -27.526 -4.398 34.165 1.00 78.50 95 ARG A C 1
ATOM 774 O O . ARG A 1 95 ? -28.482 -4.187 34.911 1.00 78.50 95 ARG A O 1
ATOM 781 N N . GLU A 1 96 ? -26.934 -5.580 34.070 1.00 81.94 96 GLU A N 1
ATOM 782 C CA . GLU A 1 96 ? -27.290 -6.741 34.886 1.00 81.94 96 GLU A CA 1
ATOM 783 C C . GLU A 1 96 ? -26.687 -6.671 36.295 1.00 81.94 96 GLU A C 1
ATOM 785 O O . GLU A 1 96 ? -27.269 -7.232 37.227 1.00 81.94 96 GLU A O 1
ATOM 790 N N . ASP A 1 97 ? -25.596 -5.922 36.475 1.00 78.12 97 ASP A N 1
ATOM 791 C CA . ASP A 1 97 ? -24.947 -5.721 37.768 1.00 78.12 97 ASP A CA 1
ATOM 792 C C . ASP A 1 97 ? -25.855 -4.961 38.755 1.00 78.12 97 ASP A C 1
ATOM 794 O O . ASP A 1 97 ? -26.213 -3.791 38.573 1.00 78.12 97 ASP A O 1
ATOM 798 N N . GLN A 1 98 ? -26.236 -5.649 39.835 1.00 64.88 98 GLN A N 1
ATOM 799 C CA . GLN A 1 98 ? -27.111 -5.107 40.872 1.00 64.88 98 GLN A CA 1
ATOM 800 C C . GLN A 1 98 ? -26.487 -3.935 41.640 1.00 64.88 98 GLN A C 1
ATOM 802 O O . GLN A 1 98 ? -27.234 -3.063 42.081 1.00 64.88 98 GLN A O 1
ATOM 807 N N . GLN A 1 99 ? -25.160 -3.884 41.790 1.00 65.75 99 GLN A N 1
ATOM 808 C CA . GLN A 1 99 ? -24.480 -2.793 42.496 1.00 65.75 99 GLN A CA 1
ATOM 809 C C . GLN A 1 99 ? -24.507 -1.508 41.669 1.00 65.75 99 GLN A C 1
ATOM 811 O O . GLN A 1 99 ? -24.717 -0.420 42.205 1.00 65.75 99 GLN A O 1
ATOM 816 N N . LEU A 1 100 ? -24.376 -1.635 40.347 1.00 64.19 100 LEU A N 1
ATOM 817 C CA . LEU A 1 100 ? -24.374 -0.491 39.442 1.00 64.19 100 LEU A CA 1
ATOM 818 C C . LEU A 1 100 ? -25.782 0.083 39.241 1.00 64.19 100 LEU A C 1
ATOM 820 O O . LEU A 1 100 ? -25.918 1.296 39.131 1.00 64.19 100 LEU A O 1
ATOM 824 N N . LYS A 1 101 ? -26.854 -0.721 39.307 1.00 61.09 101 LYS A N 1
ATOM 825 C CA . LYS A 1 101 ? -28.247 -0.219 39.216 1.00 61.09 101 LYS A CA 1
ATOM 826 C C . LYS A 1 101 ? -28.580 0.917 40.194 1.00 61.09 101 LYS A C 1
ATOM 828 O O . LYS A 1 101 ? -29.441 1.736 39.887 1.00 61.09 101 LYS A O 1
ATOM 833 N N . VAL A 1 102 ? -27.900 0.984 41.338 1.00 57.88 102 VAL A N 1
ATOM 834 C CA . VAL A 1 102 ? -28.118 2.003 42.380 1.00 57.88 102 VAL A CA 1
ATOM 835 C C . VAL A 1 102 ? -27.410 3.335 42.055 1.00 57.88 102 VAL A C 1
ATOM 837 O O . VAL A 1 102 ? -27.763 4.372 42.605 1.00 57.88 102 VAL A O 1
ATOM 840 N N . MET A 1 103 ? -26.451 3.338 41.120 1.00 63.31 103 MET A N 1
ATOM 841 C CA . MET A 1 103 ? -25.542 4.461 40.844 1.00 63.31 103 MET A CA 1
ATOM 842 C C . MET A 1 103 ? -25.968 5.410 39.705 1.00 63.31 103 MET A C 1
ATOM 844 O O . MET A 1 103 ? -25.209 6.307 39.351 1.00 63.31 103 MET A O 1
ATOM 848 N N . GLY A 1 104 ? -27.156 5.260 39.108 1.00 63.22 104 GLY A N 1
ATOM 849 C CA . GLY A 1 104 ? -27.599 6.174 38.037 1.00 63.22 104 GLY A CA 1
ATOM 850 C C . GLY A 1 104 ? -26.764 6.065 36.748 1.00 63.22 104 GLY A C 1
ATOM 851 O O . GLY A 1 104 ? -26.366 7.062 36.154 1.00 63.22 104 GLY A O 1
ATOM 852 N N . VAL A 1 105 ? -26.503 4.833 36.304 1.00 72.44 105 VAL A N 1
ATOM 853 C CA . VAL A 1 105 ? -25.571 4.470 35.212 1.00 72.44 105 VAL A CA 1
ATOM 854 C C . VAL A 1 105 ? -26.023 4.904 33.809 1.00 72.44 105 VAL A C 1
ATOM 856 O O . VAL A 1 105 ? -25.270 4.743 32.851 1.00 72.44 105 VAL A O 1
ATOM 859 N N . GLU A 1 106 ? -27.242 5.419 33.628 1.00 73.19 106 GLU A N 1
ATOM 860 C CA . GLU A 1 106 ? -27.798 5.673 32.287 1.00 73.19 106 GLU A CA 1
ATOM 861 C C . GLU A 1 106 ? -26.936 6.624 31.450 1.00 73.19 106 GLU A C 1
ATOM 86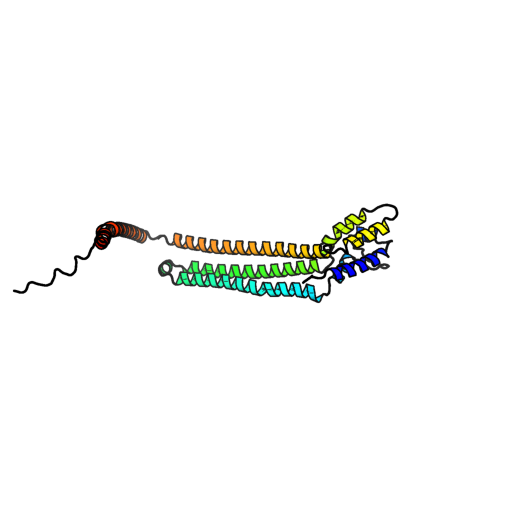3 O O . GLU A 1 106 ? -26.594 6.288 30.317 1.00 73.19 106 GLU A O 1
ATOM 868 N N . THR A 1 107 ? -26.460 7.726 32.033 1.00 71.06 107 THR A N 1
ATOM 869 C CA . THR A 1 107 ? -25.580 8.689 31.348 1.00 71.06 107 THR A CA 1
ATOM 870 C C . THR A 1 107 ? -24.270 8.045 30.876 1.00 71.06 107 THR A C 1
ATOM 872 O O . THR A 1 107 ? -23.744 8.362 29.808 1.00 71.06 107 THR A O 1
ATOM 875 N N . PHE A 1 108 ? -23.739 7.089 31.643 1.00 76.50 108 PHE A N 1
ATOM 876 C CA . PHE A 1 108 ? -22.557 6.322 31.251 1.00 76.50 108 PHE A CA 1
ATOM 877 C C . PHE A 1 108 ? -22.880 5.297 30.155 1.00 76.50 108 PHE A C 1
ATOM 879 O O . PHE A 1 108 ? -22.120 5.152 29.198 1.00 76.50 108 PHE A O 1
ATOM 886 N N . LEU A 1 109 ? -24.031 4.627 30.228 1.00 79.94 109 LEU A N 1
ATOM 887 C CA . LEU A 1 109 ? -24.497 3.689 29.199 1.00 79.94 109 LEU A CA 1
ATOM 888 C C . LEU A 1 109 ? -24.824 4.378 27.864 1.00 79.94 109 LEU A C 1
ATOM 890 O O . LEU A 1 109 ? -24.714 3.743 26.808 1.00 79.94 109 LEU A O 1
ATOM 894 N N . ASP A 1 110 ? -25.196 5.655 27.889 1.00 79.00 110 ASP A N 1
ATOM 895 C CA . ASP A 1 110 ? -25.355 6.488 26.694 1.00 79.00 110 ASP A CA 1
ATOM 896 C C . ASP A 1 110 ? -24.007 6.817 26.051 1.00 79.00 110 ASP A C 1
ATOM 898 O O . ASP A 1 110 ? -23.892 6.847 24.820 1.00 79.00 110 ASP A O 1
ATOM 902 N N . SER A 1 111 ? -22.949 6.948 26.857 1.00 76.62 111 SER A N 1
ATOM 903 C CA . SER A 1 111 ? -21.594 7.123 26.334 1.00 76.62 111 SER A CA 1
ATOM 904 C C . SER A 1 111 ? -21.139 5.921 25.495 1.00 76.62 111 SER A C 1
ATOM 906 O O . SER A 1 111 ? -20.567 6.129 24.431 1.00 76.62 111 SER A O 1
ATOM 908 N N . PHE A 1 112 ? -21.514 4.683 25.852 1.00 77.88 112 PHE A N 1
ATOM 909 C CA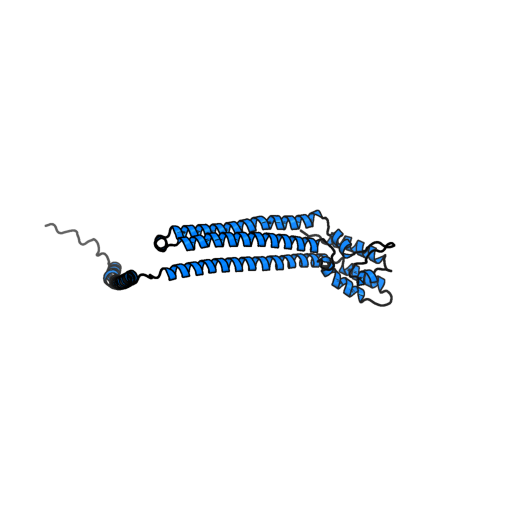 . PHE A 1 112 ? -21.261 3.497 25.013 1.00 77.88 112 PHE A CA 1
ATOM 910 C C . PHE A 1 112 ? -21.927 3.593 23.638 1.00 77.88 112 PHE A C 1
ATOM 912 O O . PHE A 1 112 ? -21.353 3.173 22.635 1.00 77.88 112 PHE A O 1
ATOM 919 N N . VAL A 1 113 ? -23.143 4.144 23.568 1.00 80.19 113 VAL A N 1
ATOM 920 C CA . VAL A 1 113 ? -23.851 4.326 22.290 1.00 80.19 113 VAL A CA 1
ATOM 921 C C . VAL A 1 113 ? -23.125 5.350 21.421 1.00 80.19 113 VAL A C 1
ATOM 923 O O . VAL A 1 113 ? -23.053 5.176 20.201 1.00 80.19 113 VAL A O 1
ATOM 926 N N . HIS A 1 114 ? -22.585 6.402 22.039 1.00 83.00 114 HIS A N 1
ATOM 927 C CA . HIS A 1 114 ? -21.783 7.406 21.353 1.00 83.00 114 HIS A CA 1
ATOM 928 C C . HIS A 1 114 ? -20.465 6.819 20.833 1.00 83.00 114 HIS A C 1
ATOM 930 O O . HIS A 1 114 ? -20.232 6.866 19.627 1.00 83.00 114 HIS A O 1
ATOM 936 N N . GLU A 1 115 ? -19.668 6.181 21.697 1.00 80.31 115 GLU A N 1
ATOM 937 C CA . GLU A 1 115 ? -18.393 5.559 21.309 1.00 80.31 115 GLU A CA 1
ATOM 938 C C . GLU A 1 115 ? -18.589 4.507 20.207 1.00 80.31 115 GLU A C 1
ATOM 940 O O . GLU A 1 115 ? -17.845 4.474 19.227 1.00 80.31 115 GLU A O 1
ATOM 945 N N . ARG A 1 116 ? -19.678 3.724 20.274 1.00 82.38 116 ARG A N 1
ATOM 946 C CA . ARG A 1 116 ? -20.042 2.770 19.216 1.00 82.38 116 ARG A CA 1
ATOM 947 C C . ARG A 1 116 ? -20.242 3.449 17.861 1.00 82.38 116 ARG A C 1
ATOM 949 O O . ARG A 1 116 ? -19.810 2.924 16.838 1.00 82.38 116 ARG A O 1
ATOM 956 N N . LYS A 1 117 ? -20.936 4.589 17.815 1.00 85.25 117 LYS A N 1
ATOM 957 C CA . LYS A 1 117 ? -21.131 5.331 16.557 1.00 85.25 117 LYS A CA 1
ATOM 958 C C . LYS A 1 117 ? -19.805 5.893 16.048 1.00 85.25 117 LYS A C 1
ATOM 960 O O . LYS A 1 117 ? -19.554 5.828 14.845 1.00 85.25 117 LYS A O 1
ATOM 965 N N . THR A 1 118 ? -18.973 6.401 16.952 1.00 84.69 118 THR A N 1
ATOM 966 C CA . THR A 1 118 ? -17.657 6.962 16.632 1.00 84.69 118 THR A CA 1
ATOM 967 C C . THR A 1 118 ? -16.746 5.916 16.004 1.00 84.69 118 THR A C 1
ATOM 969 O O . THR A 1 118 ? -16.245 6.150 14.904 1.00 84.69 118 THR A O 1
ATOM 972 N N . ILE A 1 119 ? -16.610 4.733 16.612 1.00 82.69 119 ILE A N 1
ATOM 973 C CA . ILE A 1 119 ? -15.724 3.691 16.080 1.00 82.69 119 ILE A CA 1
ATOM 974 C C . ILE A 1 119 ? -16.221 3.137 14.745 1.00 82.69 119 ILE A C 1
ATOM 976 O O . ILE A 1 119 ? -15.436 2.950 13.826 1.00 82.69 119 ILE A O 1
ATOM 980 N N . VAL A 1 120 ? -17.534 2.965 14.570 1.00 85.38 120 VAL A N 1
ATOM 981 C CA . VAL A 1 120 ? -18.102 2.531 13.282 1.00 85.38 120 VAL A CA 1
ATOM 982 C C . VAL A 1 120 ? -17.832 3.557 12.186 1.00 85.38 120 VAL A C 1
ATOM 984 O O . VAL A 1 120 ? -17.492 3.186 11.063 1.00 85.38 120 VAL A O 1
ATOM 987 N N . LYS A 1 121 ? -17.987 4.851 12.489 1.00 87.69 121 LYS A N 1
ATOM 988 C CA . LYS A 1 121 ? -17.689 5.921 11.534 1.00 87.69 121 LYS A CA 1
ATOM 989 C C . LYS A 1 121 ? -16.205 5.923 11.169 1.00 87.69 121 LYS A C 1
ATOM 991 O O . LYS A 1 121 ? -15.892 5.894 9.984 1.00 87.69 121 LYS A O 1
ATOM 996 N N . PHE A 1 122 ? -15.330 5.894 12.173 1.00 86.25 122 PHE A N 1
ATOM 997 C CA . PHE A 1 122 ? -13.882 5.832 11.987 1.00 86.25 122 PHE A CA 1
ATOM 998 C C . PHE A 1 122 ? -13.481 4.652 11.101 1.00 86.25 122 PHE A C 1
ATOM 1000 O O . PHE A 1 122 ? -12.821 4.843 10.086 1.00 86.25 122 PHE A O 1
ATOM 1007 N N . MET A 1 123 ? -13.961 3.452 11.429 1.00 85.31 123 MET A N 1
ATOM 1008 C CA . MET A 1 123 ? -13.691 2.243 10.662 1.00 85.31 123 MET A CA 1
ATOM 1009 C C . MET A 1 123 ? -14.159 2.391 9.204 1.00 85.31 123 MET A C 1
ATOM 1011 O O . MET A 1 123 ? -13.431 2.031 8.279 1.00 85.31 123 MET A O 1
ATOM 1015 N N . ASN A 1 124 ? -15.341 2.972 8.964 1.00 87.88 124 ASN A N 1
ATOM 1016 C CA . ASN A 1 124 ? -15.859 3.129 7.601 1.00 87.88 124 ASN A CA 1
ATOM 1017 C C . ASN A 1 124 ? -15.020 4.098 6.772 1.00 87.88 124 ASN A C 1
ATOM 1019 O O . ASN A 1 124 ? -14.805 3.856 5.584 1.00 87.88 124 ASN A O 1
ATOM 1023 N N . ASP A 1 125 ? -14.570 5.192 7.378 1.00 87.75 125 ASP A N 1
ATOM 1024 C CA . ASP A 1 125 ? -13.719 6.169 6.706 1.00 87.75 125 ASP A CA 1
ATOM 1025 C C . ASP A 1 125 ? -12.318 5.593 6.460 1.00 87.75 125 ASP A C 1
ATOM 1027 O O . ASP A 1 125 ? -11.795 5.703 5.353 1.00 87.75 125 ASP A O 1
ATOM 1031 N N . PHE A 1 126 ? -11.785 4.844 7.421 1.00 85.44 126 PHE A N 1
ATOM 1032 C CA . PHE A 1 126 ? -10.538 4.103 7.284 1.00 85.44 126 PHE A CA 1
ATOM 1033 C C . PHE A 1 126 ? -10.577 3.064 6.150 1.00 85.44 126 PHE A C 1
ATOM 1035 O O . PHE A 1 126 ? -9.649 2.971 5.352 1.00 85.44 126 PHE A O 1
ATOM 1042 N N . PHE A 1 127 ? -11.667 2.305 6.007 1.00 85.75 127 PHE A N 1
ATOM 1043 C CA . PHE A 1 127 ? -11.794 1.343 4.907 1.00 85.75 127 PHE A CA 1
ATOM 1044 C C . PHE A 1 127 ? -11.863 2.027 3.533 1.00 85.75 127 PHE A C 1
ATOM 1046 O O . PHE A 1 127 ? -11.356 1.492 2.545 1.00 85.75 127 PHE A O 1
ATOM 1053 N N . LYS A 1 128 ? -12.468 3.219 3.449 1.00 88.12 128 LYS A N 1
ATOM 1054 C CA . LYS A 1 128 ? -12.438 4.024 2.217 1.00 88.12 128 LYS A CA 1
ATOM 1055 C C . LYS A 1 128 ? -11.020 4.496 1.899 1.00 88.12 128 LYS A C 1
ATOM 1057 O O . LYS A 1 128 ? -10.627 4.417 0.739 1.00 88.12 128 LYS A O 1
ATOM 1062 N N . GLU A 1 129 ? -10.277 4.952 2.907 1.00 87.62 129 GLU A N 1
ATOM 1063 C CA . GLU A 1 129 ? -8.872 5.363 2.779 1.00 87.62 129 GLU A CA 1
ATOM 1064 C C . GLU A 1 129 ? -8.017 4.195 2.271 1.00 87.62 129 GLU A C 1
ATOM 1066 O O . GLU A 1 129 ? -7.394 4.303 1.220 1.00 87.62 129 GLU A O 1
ATOM 1071 N N . MET A 1 130 ? -8.120 3.025 2.906 1.00 85.81 130 MET A N 1
ATOM 1072 C CA . MET A 1 130 ? -7.419 1.810 2.482 1.00 85.81 130 MET A CA 1
ATOM 1073 C C . MET A 1 130 ? -7.770 1.392 1.049 1.00 85.81 130 MET A C 1
ATOM 1075 O O . MET A 1 130 ? -6.894 1.015 0.272 1.00 85.81 130 MET A O 1
ATOM 1079 N N . ARG A 1 131 ? -9.048 1.471 0.659 1.00 87.44 131 ARG A N 1
ATOM 1080 C CA . ARG A 1 131 ? -9.463 1.201 -0.725 1.00 87.44 131 ARG A CA 1
ATOM 1081 C C . ARG A 1 131 ? -8.828 2.187 -1.707 1.00 87.44 131 ARG A C 1
ATOM 1083 O O . ARG A 1 131 ? -8.450 1.775 -2.801 1.00 87.44 131 ARG A O 1
ATOM 1090 N N . SER A 1 132 ? -8.740 3.462 -1.332 1.00 89.44 132 SER A N 1
ATOM 109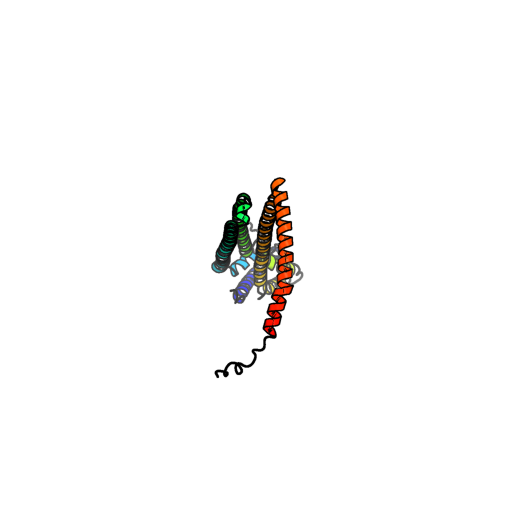1 C CA . SER A 1 132 ? -8.067 4.482 -2.136 1.00 89.44 132 SER A CA 1
ATOM 1092 C C . SER A 1 132 ? -6.577 4.182 -2.272 1.00 89.44 132 SER A C 1
ATOM 1094 O O . SER A 1 132 ? -6.054 4.252 -3.378 1.00 89.44 132 SER A O 1
ATOM 1096 N N . ASP A 1 133 ? -5.912 3.794 -1.184 1.00 88.56 133 ASP A N 1
ATOM 1097 C CA . ASP A 1 133 ? -4.491 3.444 -1.189 1.00 88.56 133 ASP A CA 1
ATOM 1098 C C . ASP A 1 133 ? -4.199 2.235 -2.079 1.00 88.56 133 ASP A C 1
ATOM 1100 O O . ASP A 1 133 ? -3.269 2.277 -2.877 1.00 88.56 133 ASP A O 1
ATOM 1104 N N . ILE A 1 134 ? -5.027 1.187 -2.026 1.00 88.12 134 ILE A N 1
ATOM 1105 C CA . ILE A 1 134 ? -4.894 0.035 -2.933 1.00 88.12 134 ILE A CA 1
ATOM 1106 C C . ILE A 1 134 ? -5.070 0.466 -4.394 1.00 88.12 134 ILE A C 1
ATOM 1108 O O . ILE A 1 134 ? -4.341 -0.010 -5.260 1.00 88.12 134 ILE A O 1
ATOM 1112 N N . GLY A 1 135 ? -6.008 1.378 -4.670 1.00 87.81 135 GLY A N 1
ATOM 1113 C CA . GLY A 1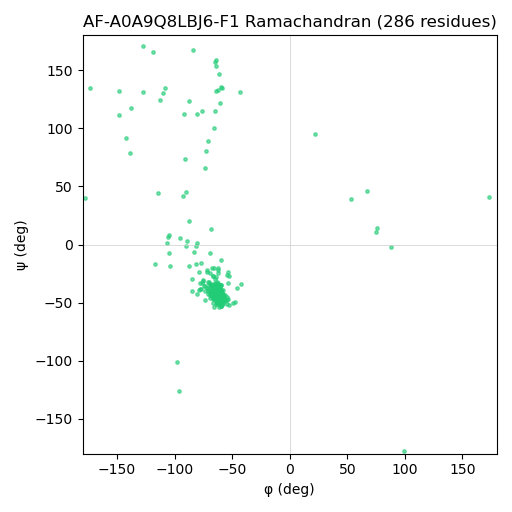 135 ? -6.191 1.948 -6.006 1.00 87.81 135 GLY A CA 1
ATOM 1114 C C . GLY A 1 135 ? -4.972 2.742 -6.486 1.00 87.81 135 GLY A C 1
ATOM 1115 O O . GLY A 1 135 ? -4.590 2.625 -7.648 1.00 87.81 135 GLY A O 1
ATOM 1116 N N . ASN A 1 136 ? -4.325 3.490 -5.591 1.00 88.69 136 ASN A N 1
ATOM 1117 C CA . ASN A 1 136 ? -3.088 4.211 -5.894 1.00 88.69 136 ASN A CA 1
ATOM 1118 C C . ASN A 1 136 ? -1.937 3.238 -6.196 1.00 88.69 136 ASN A C 1
ATOM 1120 O O . ASN A 1 136 ? -1.287 3.381 -7.226 1.00 88.69 136 ASN A O 1
ATOM 1124 N N . ILE A 1 137 ? -1.753 2.196 -5.374 1.00 88.75 137 ILE A N 1
ATOM 1125 C CA . ILE A 1 137 ? -0.738 1.152 -5.615 1.00 88.75 137 ILE A CA 1
ATOM 1126 C C . ILE A 1 137 ? -0.994 0.455 -6.957 1.00 88.75 137 ILE A C 1
ATOM 1128 O O . ILE A 1 137 ? -0.067 0.229 -7.732 1.00 88.75 137 ILE A O 1
ATOM 1132 N N . GLN A 1 138 ? -2.255 0.136 -7.265 1.00 87.81 138 GLN A N 1
ATOM 1133 C CA . GLN A 1 138 ? -2.629 -0.435 -8.558 1.00 87.81 138 GLN A CA 1
ATOM 1134 C C . GLN A 1 138 ? -2.235 0.499 -9.708 1.00 87.81 138 GLN A C 1
ATOM 1136 O O . GLN A 1 138 ? -1.645 0.055 -10.693 1.00 87.81 138 GLN A O 1
ATOM 1141 N N . GLN A 1 139 ? -2.526 1.794 -9.585 1.00 87.56 139 GLN A N 1
ATOM 1142 C CA . GLN A 1 139 ? -2.155 2.780 -10.591 1.00 87.56 139 GLN A CA 1
ATOM 1143 C C . GLN A 1 139 ? -0.630 2.865 -10.772 1.00 87.56 139 GLN A C 1
ATOM 1145 O O . GLN A 1 139 ? -0.161 2.859 -11.910 1.00 87.56 139 GLN A O 1
ATOM 1150 N N . ASP A 1 140 ? 0.142 2.887 -9.687 1.00 87.94 140 ASP A N 1
ATOM 1151 C CA . ASP A 1 140 ? 1.608 2.974 -9.729 1.00 87.94 140 ASP A CA 1
ATOM 1152 C C . ASP A 1 140 ? 2.282 1.680 -10.219 1.00 87.94 140 ASP A C 1
ATOM 1154 O O . ASP A 1 140 ? 3.386 1.721 -10.775 1.00 87.94 140 ASP A O 1
ATOM 1158 N N . ALA A 1 141 ? 1.603 0.538 -10.083 1.00 85.81 141 ALA A N 1
ATOM 1159 C CA . ALA A 1 141 ? 2.018 -0.742 -10.650 1.00 85.81 141 ALA A CA 1
ATOM 1160 C C . ALA A 1 141 ? 1.717 -0.864 -12.153 1.00 85.81 141 ALA A C 1
ATOM 1162 O O . ALA A 1 141 ? 2.476 -1.509 -12.877 1.00 85.81 141 ALA A O 1
ATOM 1163 N N . MET A 1 142 ? 0.624 -0.260 -12.629 1.00 84.62 142 MET A N 1
ATOM 1164 C CA . MET A 1 142 ? 0.110 -0.470 -13.990 1.00 84.62 142 MET A CA 1
ATOM 1165 C C . MET A 1 142 ? 0.387 0.682 -14.962 1.00 84.62 142 MET A C 1
ATOM 1167 O O . MET A 1 142 ? 0.319 0.499 -16.177 1.00 84.62 142 MET A O 1
ATOM 1171 N N . VAL A 1 143 ? 0.700 1.881 -14.470 1.00 87.12 143 VAL A N 1
ATOM 1172 C CA . VAL A 1 143 ? 0.900 3.067 -15.310 1.00 87.12 143 VAL A CA 1
ATOM 1173 C C . VAL A 1 143 ? 2.357 3.503 -15.271 1.00 87.12 143 VAL A C 1
ATOM 1175 O O . VAL A 1 143 ? 2.888 3.829 -14.219 1.00 87.12 143 VAL A O 1
ATOM 1178 N N . ALA A 1 144 ? 2.993 3.615 -16.441 1.00 86.56 144 ALA A N 1
ATOM 1179 C CA . ALA A 1 144 ? 4.367 4.108 -16.585 1.00 86.56 144 ALA A CA 1
ATOM 1180 C C . ALA A 1 144 ? 4.483 5.635 -16.384 1.00 86.56 144 ALA A C 1
ATOM 1182 O O . ALA A 1 144 ? 4.785 6.382 -17.322 1.00 86.56 144 ALA A O 1
ATOM 1183 N N . SER A 1 145 ? 4.217 6.098 -15.162 1.00 87.38 145 SER A N 1
ATOM 1184 C CA . SER A 1 145 ? 4.489 7.461 -14.693 1.00 87.38 145 SER A CA 1
ATOM 1185 C C . SER A 1 145 ? 5.944 7.591 -14.214 1.00 87.38 145 SER A C 1
ATOM 1187 O O . SER A 1 145 ? 6.626 6.588 -14.000 1.00 87.38 145 SER A O 1
ATOM 1189 N N . SER A 1 146 ? 6.439 8.812 -13.995 1.00 86.06 146 SER A N 1
ATOM 1190 C CA . SER A 1 146 ? 7.797 9.038 -13.461 1.00 86.06 146 SER A CA 1
ATOM 1191 C C . SER A 1 146 ? 8.016 8.465 -12.055 1.00 86.06 146 SER A C 1
ATOM 1193 O O . SER A 1 146 ? 9.158 8.228 -11.661 1.00 86.06 146 SER A O 1
ATOM 1195 N N . ASN A 1 147 ? 6.927 8.256 -11.310 1.00 86.69 147 ASN A N 1
ATOM 1196 C CA . ASN A 1 147 ? 6.938 7.781 -9.927 1.00 86.69 147 ASN A CA 1
ATOM 1197 C C . ASN A 1 147 ? 6.482 6.319 -9.808 1.00 86.69 147 ASN A C 1
ATOM 1199 O O . ASN A 1 147 ? 6.430 5.793 -8.706 1.00 86.69 147 ASN A O 1
ATOM 1203 N N . SER A 1 148 ? 6.166 5.673 -10.932 1.00 90.88 148 SER A N 1
ATOM 1204 C CA . SER A 1 148 ? 5.750 4.273 -10.969 1.00 90.88 148 SER A CA 1
ATOM 1205 C C . SER A 1 148 ? 6.861 3.327 -10.522 1.00 90.88 148 SER A C 1
ATOM 1207 O O . SER A 1 148 ? 8.054 3.625 -10.669 1.00 90.88 148 SER A O 1
ATOM 1209 N N . HIS A 1 149 ? 6.480 2.134 -10.066 1.00 91.00 149 HIS A N 1
ATOM 1210 C CA . HIS A 1 149 ? 7.444 1.116 -9.643 1.00 91.00 149 HIS A CA 1
ATOM 1211 C C . HIS A 1 149 ? 8.396 0.706 -10.777 1.00 91.00 149 HIS A C 1
ATOM 1213 O O . HIS A 1 149 ? 9.581 0.463 -10.540 1.00 91.00 149 HIS A O 1
ATOM 1219 N N . ILE A 1 150 ? 7.914 0.678 -12.027 1.00 92.25 150 ILE A N 1
ATOM 1220 C CA . ILE A 1 150 ? 8.762 0.387 -13.192 1.00 92.25 150 ILE A CA 1
ATOM 1221 C C . ILE A 1 150 ? 9.786 1.498 -13.436 1.00 92.25 150 ILE A C 1
ATOM 1223 O O . ILE A 1 150 ? 10.943 1.209 -13.740 1.00 92.25 150 ILE A O 1
ATOM 1227 N N . ALA A 1 151 ? 9.399 2.765 -13.264 1.00 93.31 151 ALA A N 1
ATOM 1228 C CA . ALA A 1 151 ? 10.313 3.887 -13.427 1.00 93.31 151 ALA A CA 1
ATOM 1229 C C . ALA A 1 151 ? 11.389 3.870 -12.336 1.00 93.31 151 ALA A C 1
ATOM 1231 O O . ALA A 1 151 ? 12.566 4.055 -12.641 1.00 93.31 151 ALA A O 1
ATOM 1232 N N . GLU A 1 152 ? 11.016 3.573 -11.089 1.00 93.88 152 GLU A N 1
ATOM 1233 C CA . GLU A 1 152 ? 11.966 3.417 -9.986 1.00 93.88 152 GLU A CA 1
ATOM 1234 C C . GLU A 1 152 ? 12.958 2.268 -10.234 1.00 93.88 152 GLU A C 1
ATOM 1236 O O . GLU A 1 152 ? 14.165 2.457 -10.068 1.00 93.88 152 GLU A O 1
ATOM 1241 N N . ALA A 1 153 ? 12.478 1.117 -10.716 1.00 93.75 153 ALA A N 1
ATOM 1242 C CA . ALA A 1 153 ? 13.320 -0.030 -11.056 1.00 93.75 153 ALA A CA 1
ATOM 1243 C C . ALA A 1 153 ? 14.278 0.252 -12.232 1.00 93.75 153 ALA A C 1
ATOM 1245 O O . ALA A 1 153 ? 15.422 -0.207 -12.236 1.00 93.75 153 ALA A O 1
ATOM 1246 N N . MET A 1 154 ? 13.832 1.023 -13.226 1.00 95.25 154 MET A N 1
ATOM 1247 C CA . MET A 1 154 ? 14.596 1.315 -14.443 1.00 95.25 154 MET A CA 1
ATOM 1248 C C . MET A 1 154 ? 15.579 2.483 -14.295 1.00 95.25 154 MET A C 1
ATOM 1250 O O . MET A 1 154 ? 16.631 2.488 -14.942 1.00 95.25 154 MET A O 1
ATOM 1254 N N . ARG A 1 155 ? 15.291 3.462 -13.429 1.00 95.44 155 ARG A N 1
ATOM 1255 C CA . ARG A 1 155 ? 16.136 4.645 -13.182 1.00 95.44 155 ARG A CA 1
ATOM 1256 C C . ARG A 1 155 ? 17.625 4.332 -12.959 1.00 95.44 155 ARG A C 1
ATOM 1258 O O . ARG A 1 155 ? 18.449 4.955 -13.636 1.00 95.44 155 ARG A O 1
ATOM 1265 N N . PRO A 1 156 ? 18.024 3.377 -12.091 1.00 95.56 156 PRO A N 1
ATOM 1266 C CA . PRO A 1 156 ? 19.441 3.054 -11.912 1.00 95.56 156 PRO A CA 1
ATOM 1267 C C . PRO A 1 156 ? 20.088 2.500 -13.190 1.00 95.56 156 PRO A C 1
ATOM 1269 O O . PRO A 1 156 ? 21.256 2.785 -13.456 1.00 95.56 156 PRO A O 1
ATOM 1272 N N . ILE A 1 157 ? 19.331 1.771 -14.016 1.00 96.25 157 ILE A N 1
ATOM 1273 C CA . ILE A 1 157 ? 19.812 1.218 -15.289 1.00 96.25 157 ILE A CA 1
ATOM 1274 C C . ILE A 1 157 ? 20.059 2.347 -16.294 1.00 96.25 157 ILE A C 1
ATOM 1276 O O . ILE A 1 157 ? 21.119 2.396 -16.922 1.00 96.25 157 ILE A O 1
ATOM 1280 N N . TYR A 1 158 ? 19.124 3.296 -16.417 1.00 95.44 158 TYR A N 1
ATOM 1281 C CA . TYR A 1 158 ? 19.307 4.476 -17.268 1.00 95.44 158 TYR A CA 1
ATOM 1282 C C . TYR A 1 158 ? 20.526 5.300 -16.853 1.00 95.44 158 TYR A C 1
ATOM 1284 O O . TYR A 1 158 ? 21.330 5.682 -17.710 1.00 95.44 158 TYR A O 1
ATOM 1292 N N . ALA A 1 159 ? 20.690 5.537 -15.549 1.00 94.69 159 ALA A N 1
ATOM 1293 C CA . ALA A 1 159 ? 21.811 6.292 -15.005 1.00 94.69 159 ALA A CA 1
ATOM 1294 C C . ALA A 1 159 ? 23.160 5.624 -15.321 1.00 94.69 159 ALA A C 1
ATOM 1296 O O . ALA A 1 159 ? 24.063 6.294 -15.823 1.00 94.69 159 ALA A O 1
ATOM 1297 N N . GLU A 1 160 ? 23.285 4.311 -15.097 1.00 94.19 160 GLU A N 1
ATOM 1298 C CA . GLU A 1 160 ? 24.500 3.533 -15.388 1.00 94.19 160 GLU A CA 1
ATOM 1299 C C . GLU A 1 160 ? 24.860 3.593 -16.879 1.00 94.19 160 GLU A C 1
ATOM 1301 O O . GLU A 1 160 ? 25.988 3.915 -17.260 1.00 94.19 160 GLU A O 1
ATOM 1306 N N . VAL A 1 161 ? 23.882 3.350 -17.752 1.00 92.31 161 VAL A N 1
ATOM 1307 C CA . VAL A 1 161 ? 24.110 3.295 -19.199 1.00 92.31 161 VAL A CA 1
ATOM 1308 C C . VAL A 1 161 ? 24.459 4.676 -19.771 1.00 92.31 161 VAL A C 1
ATOM 1310 O O . VAL A 1 161 ? 25.300 4.786 -20.669 1.00 92.31 161 VAL A O 1
ATOM 1313 N N . CYS A 1 162 ? 23.896 5.756 -19.222 1.00 91.12 162 CYS A N 1
ATOM 1314 C CA . CYS A 1 162 ? 24.215 7.127 -19.631 1.00 91.12 162 CYS A CA 1
ATOM 1315 C C . CYS A 1 162 ? 25.662 7.550 -19.326 1.00 91.12 162 CYS A C 1
ATOM 1317 O O . CYS A 1 162 ? 26.164 8.486 -19.957 1.00 91.12 162 CYS A O 1
ATOM 1319 N N . GLN A 1 163 ? 26.350 6.875 -18.401 1.00 91.75 163 GLN A N 1
ATOM 1320 C CA . GLN A 1 163 ? 27.747 7.173 -18.062 1.00 91.75 163 GLN A CA 1
ATOM 1321 C C . GLN A 1 163 ? 28.748 6.632 -19.097 1.00 91.75 163 GLN A C 1
ATOM 1323 O O . GLN A 1 163 ? 29.894 7.083 -19.142 1.00 91.75 163 GLN A O 1
ATOM 1328 N N . ILE A 1 164 ? 28.329 5.716 -19.976 1.00 89.44 164 ILE A N 1
ATOM 1329 C CA . ILE A 1 164 ? 29.204 5.070 -20.962 1.00 89.44 164 ILE A CA 1
ATOM 1330 C C . ILE A 1 164 ? 29.514 6.029 -22.123 1.00 89.44 164 ILE A C 1
ATOM 1332 O O . ILE A 1 164 ? 28.644 6.378 -22.933 1.00 89.44 164 ILE A O 1
ATOM 1336 N N . LYS A 1 165 ? 30.794 6.404 -22.244 1.00 84.62 165 LYS A N 1
ATOM 1337 C CA . LYS A 1 165 ? 31.347 7.308 -23.270 1.00 84.62 165 LYS A CA 1
ATOM 1338 C C . LYS A 1 165 ? 32.406 6.602 -24.134 1.00 84.62 165 LYS A C 1
ATOM 1340 O O . LYS A 1 165 ? 32.914 5.546 -23.771 1.00 84.62 165 LYS A O 1
ATOM 1345 N N . GLY A 1 166 ? 32.766 7.209 -25.269 1.00 81.38 166 GLY A N 1
ATOM 1346 C CA . GLY A 1 166 ? 33.869 6.760 -26.132 1.00 81.38 166 GLY A CA 1
ATOM 1347 C C . GLY A 1 166 ? 33.458 5.931 -27.358 1.00 81.38 166 GLY A C 1
ATOM 1348 O O . GLY A 1 166 ? 32.273 5.732 -27.640 1.00 81.38 166 GLY A O 1
ATOM 1349 N N . ARG A 1 167 ? 34.464 5.475 -28.121 1.00 76.81 167 ARG A N 1
ATOM 1350 C CA . ARG A 1 167 ? 34.296 4.685 -29.356 1.00 76.81 167 ARG A CA 1
ATOM 1351 C C . ARG A 1 167 ? 33.645 3.330 -29.034 1.00 76.81 167 ARG A C 1
ATOM 1353 O O . ARG A 1 167 ? 34.048 2.668 -28.080 1.00 76.81 167 ARG A O 1
ATOM 1360 N N . GLY A 1 168 ? 32.615 2.944 -29.792 1.00 79.88 168 GLY A N 1
ATOM 1361 C CA . GLY A 1 168 ? 31.784 1.763 -29.492 1.00 79.88 168 GLY A CA 1
ATOM 1362 C C . GLY A 1 168 ? 30.801 1.958 -28.326 1.00 79.88 168 GLY A C 1
ATOM 1363 O O . GLY A 1 168 ? 30.211 0.996 -27.844 1.00 79.88 168 GLY A O 1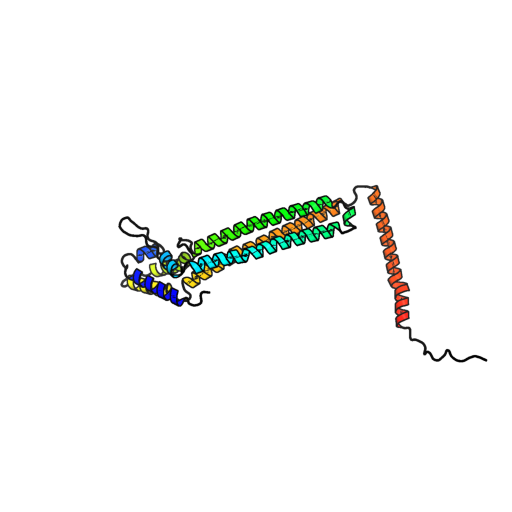
ATOM 1364 N N . GLY A 1 169 ? 30.620 3.195 -27.846 1.00 82.25 169 GLY A N 1
ATOM 1365 C CA . GLY A 1 169 ? 29.674 3.525 -26.778 1.00 82.25 169 GLY A CA 1
ATOM 1366 C C . GLY A 1 169 ? 28.225 3.082 -27.041 1.00 82.25 169 GLY A C 1
ATOM 1367 O O . GLY A 1 169 ? 27.634 2.525 -26.124 1.00 82.25 169 GLY A O 1
ATOM 1368 N N . PRO A 1 170 ? 27.638 3.288 -28.241 1.00 85.81 170 PRO A N 1
ATOM 1369 C CA . PRO A 1 170 ? 26.269 2.846 -28.535 1.00 85.81 170 PRO A CA 1
ATOM 1370 C C . PRO A 1 170 ? 26.045 1.339 -28.346 1.00 85.81 170 PRO A C 1
ATOM 1372 O O . PRO A 1 170 ? 25.107 0.945 -27.655 1.00 85.81 170 PRO A O 1
ATOM 1375 N N . ASP A 1 171 ? 26.941 0.505 -28.873 1.00 89.00 171 ASP A N 1
ATOM 1376 C CA . ASP A 1 171 ? 26.808 -0.955 -28.784 1.00 89.00 171 ASP A CA 1
ATOM 1377 C C . ASP A 1 171 ? 26.997 -1.436 -27.342 1.00 89.00 171 ASP A C 1
ATOM 1379 O O . ASP A 1 171 ? 26.213 -2.236 -26.835 1.00 89.00 171 ASP A O 1
ATOM 1383 N N . LYS A 1 172 ? 27.983 -0.868 -26.628 1.00 90.06 172 LYS A N 1
ATOM 1384 C CA . LYS A 1 172 ? 28.204 -1.148 -25.199 1.00 90.06 172 LYS A CA 1
ATOM 1385 C C . LYS A 1 172 ? 27.004 -0.752 -24.340 1.00 90.06 172 LYS A C 1
ATOM 1387 O O . LYS A 1 172 ? 26.631 -1.504 -23.444 1.00 90.06 172 LYS A O 1
ATOM 1392 N N . ARG A 1 173 ? 26.400 0.412 -24.607 1.00 91.38 173 ARG A N 1
ATOM 1393 C CA . ARG A 1 173 ? 25.187 0.868 -23.913 1.00 91.38 173 ARG A CA 1
ATOM 1394 C C . ARG A 1 173 ? 24.034 -0.097 -24.135 1.00 91.38 173 ARG A C 1
ATOM 1396 O O . ARG A 1 173 ? 23.420 -0.510 -23.161 1.00 91.38 173 ARG A O 1
ATOM 1403 N N . SER A 1 174 ? 23.796 -0.485 -25.385 1.00 92.06 174 SER A N 1
ATOM 1404 C CA . SER A 1 174 ? 22.738 -1.432 -25.753 1.00 92.06 174 SER A CA 1
ATOM 1405 C C . SER A 1 174 ? 22.922 -2.781 -25.060 1.00 92.06 174 SER A C 1
ATOM 1407 O O . SER A 1 174 ? 21.998 -3.267 -24.419 1.00 92.06 174 SER A O 1
ATOM 1409 N N . ALA A 1 175 ? 24.136 -3.339 -25.098 1.00 92.38 175 ALA A N 1
ATOM 1410 C CA . ALA A 1 175 ? 24.438 -4.626 -24.479 1.00 92.38 175 ALA A CA 1
ATOM 1411 C C . ALA A 1 175 ? 24.287 -4.603 -22.947 1.00 92.38 175 ALA A C 1
ATOM 1413 O O . ALA A 1 175 ? 23.750 -5.543 -22.362 1.00 92.38 175 ALA A O 1
ATOM 1414 N N . ILE A 1 176 ? 24.746 -3.537 -22.278 1.00 93.12 176 ILE A N 1
ATOM 1415 C CA . ILE A 1 176 ? 24.600 -3.399 -20.819 1.00 93.12 176 ILE A CA 1
ATOM 1416 C C . ILE A 1 176 ? 23.136 -3.181 -20.440 1.00 93.12 176 ILE A C 1
ATOM 1418 O O . ILE A 1 176 ? 22.666 -3.795 -19.483 1.00 93.12 176 ILE A O 1
ATOM 1422 N N . PHE A 1 177 ? 22.417 -2.354 -21.199 1.00 94.38 177 PHE A N 1
ATOM 1423 C CA . PHE A 1 177 ? 20.996 -2.115 -20.993 1.00 94.38 177 PHE A CA 1
ATOM 1424 C C . PHE A 1 177 ? 20.195 -3.418 -21.116 1.00 94.38 177 PHE A C 1
ATOM 1426 O O . PHE A 1 177 ? 19.537 -3.808 -20.156 1.00 94.38 177 PHE A O 1
ATOM 1433 N N . GLU A 1 178 ? 20.350 -4.158 -22.222 1.00 95.12 178 GLU A N 1
ATOM 1434 C CA . GLU A 1 178 ? 19.717 -5.472 -22.425 1.00 95.12 178 GLU A CA 1
ATOM 1435 C C . GLU A 1 178 ? 20.051 -6.434 -21.282 1.00 95.12 178 GLU A C 1
ATOM 1437 O O . GLU A 1 178 ? 19.155 -7.039 -20.699 1.00 95.12 178 GLU A O 1
ATOM 1442 N N . LYS A 1 179 ? 21.331 -6.533 -20.898 1.00 94.56 179 LYS A N 1
ATOM 1443 C CA . LYS A 1 179 ? 21.771 -7.420 -19.813 1.00 94.56 179 LYS A CA 1
ATOM 1444 C C . LYS A 1 179 ? 21.102 -7.102 -18.474 1.00 94.56 179 LYS A C 1
ATOM 1446 O O . LYS A 1 179 ? 20.915 -8.014 -17.675 1.00 94.56 179 LYS A O 1
ATOM 1451 N N . LYS A 1 180 ? 20.820 -5.831 -18.181 1.00 93.81 180 LYS A N 1
ATOM 1452 C CA . LYS A 1 180 ? 20.240 -5.396 -16.900 1.00 93.81 180 LYS A CA 1
ATOM 1453 C C . LYS A 1 180 ? 18.718 -5.508 -16.899 1.00 93.81 180 LYS A C 1
ATOM 1455 O O . LYS A 1 180 ? 18.159 -5.935 -15.894 1.00 93.81 180 LYS A O 1
ATOM 1460 N N . VAL A 1 181 ? 18.079 -5.151 -18.012 1.00 93.12 181 VAL A N 1
ATOM 1461 C CA . VAL A 1 181 ? 16.621 -5.195 -18.174 1.00 93.12 181 VAL A CA 1
ATOM 1462 C C . VAL A 1 181 ? 16.131 -6.637 -18.312 1.00 93.12 181 VAL A C 1
ATOM 1464 O O . VAL A 1 181 ? 15.231 -7.052 -17.591 1.00 93.12 181 VAL A O 1
ATOM 1467 N N . ALA A 1 182 ? 16.772 -7.439 -19.165 1.00 91.81 182 ALA A N 1
ATOM 1468 C CA . ALA A 1 182 ? 16.425 -8.839 -19.416 1.00 91.81 182 ALA A CA 1
ATOM 1469 C C . ALA A 1 182 ? 17.178 -9.807 -18.481 1.00 91.81 182 ALA A C 1
ATOM 1471 O O . ALA A 1 182 ? 17.733 -10.824 -18.918 1.00 91.81 182 ALA A O 1
ATOM 1472 N N . ARG A 1 183 ? 17.231 -9.474 -17.187 1.00 90.88 183 ARG A N 1
ATOM 1473 C CA . ARG A 1 183 ? 17.828 -10.302 -16.132 1.00 90.88 183 ARG A CA 1
ATOM 1474 C C . ARG A 1 183 ? 16.734 -10.860 -15.226 1.00 90.88 183 ARG A C 1
ATOM 1476 O O . ARG A 1 183 ? 15.949 -10.090 -14.690 1.00 90.88 183 ARG A O 1
ATOM 1483 N N . VAL A 1 184 ? 16.777 -12.170 -14.984 1.00 87.56 184 VAL A N 1
ATOM 1484 C CA . VAL A 1 184 ? 15.993 -12.829 -13.923 1.00 87.56 184 VAL A CA 1
ATOM 1485 C C . VAL A 1 184 ? 16.420 -12.280 -12.561 1.00 87.56 184 VAL A C 1
ATOM 1487 O O . VAL A 1 184 ? 17.622 -12.167 -12.286 1.00 87.56 184 VAL A O 1
ATOM 1490 N N . GLY A 1 185 ? 15.459 -11.920 -11.714 1.00 84.25 185 GLY A N 1
ATOM 1491 C CA . GLY A 1 185 ? 15.727 -11.202 -10.468 1.00 84.25 185 GLY A CA 1
ATOM 1492 C C . GLY A 1 185 ? 16.035 -9.715 -10.676 1.00 84.25 185 GLY A C 1
ATOM 1493 O O . GLY A 1 185 ? 16.619 -9.083 -9.795 1.00 84.25 185 GLY A O 1
ATOM 1494 N N . GLY A 1 186 ? 15.752 -9.177 -11.865 1.00 87.50 186 GLY A N 1
ATOM 1495 C CA . GLY A 1 186 ? 16.058 -7.805 -12.259 1.00 87.50 186 GLY A CA 1
ATOM 1496 C C . GLY A 1 186 ? 14.869 -6.871 -12.067 1.00 87.50 186 GLY A C 1
ATOM 1497 O O . GLY A 1 186 ? 14.291 -6.785 -10.985 1.00 87.50 186 GLY A O 1
ATOM 1498 N N . VAL A 1 187 ? 14.509 -6.169 -13.142 1.00 89.81 187 VAL A N 1
ATOM 1499 C CA . VAL A 1 187 ? 13.479 -5.119 -13.154 1.00 89.81 187 VAL A CA 1
ATOM 1500 C C . VAL A 1 187 ? 12.148 -5.609 -12.578 1.00 89.81 187 VAL A C 1
ATOM 1502 O O . VAL A 1 187 ? 11.584 -4.941 -11.717 1.00 89.81 187 VAL A O 1
ATOM 1505 N N . TRP A 1 188 ? 11.670 -6.790 -12.980 1.00 87.81 188 TRP A N 1
ATOM 1506 C CA . TRP A 1 188 ? 10.377 -7.326 -12.531 1.00 87.81 188 TRP A CA 1
ATOM 1507 C C . TRP A 1 188 ? 10.352 -7.641 -11.042 1.00 87.81 188 TRP A C 1
ATOM 1509 O O . TRP A 1 188 ? 9.396 -7.308 -10.345 1.00 87.81 188 TRP A O 1
ATOM 1519 N N . THR A 1 189 ? 11.438 -8.221 -10.535 1.00 86.94 189 THR A N 1
ATOM 1520 C CA . THR A 1 189 ? 11.597 -8.461 -9.099 1.00 86.94 189 THR A CA 1
ATOM 1521 C C . THR A 1 189 ? 11.661 -7.145 -8.325 1.00 86.94 189 THR A C 1
ATOM 1523 O O . THR A 1 189 ? 11.038 -7.028 -7.274 1.00 86.94 189 THR A O 1
ATOM 1526 N N . SER A 1 190 ? 12.346 -6.119 -8.843 1.00 90.31 190 SER A N 1
ATOM 1527 C CA . SER A 1 190 ? 12.345 -4.786 -8.227 1.00 90.31 190 SER A CA 1
ATOM 1528 C C . SER A 1 190 ? 10.951 -4.155 -8.195 1.00 90.31 190 SER A C 1
ATOM 1530 O O . SER A 1 190 ? 10.573 -3.609 -7.162 1.00 90.31 190 SER A O 1
ATOM 1532 N N . VAL A 1 191 ? 10.173 -4.273 -9.277 1.00 88.88 191 VAL A N 1
ATOM 1533 C CA . VAL A 1 191 ? 8.777 -3.807 -9.329 1.00 88.88 191 VAL A CA 1
ATOM 1534 C C . VAL A 1 191 ? 7.929 -4.528 -8.286 1.00 88.88 191 VAL A C 1
ATOM 1536 O O . VAL A 1 191 ? 7.272 -3.877 -7.477 1.00 88.88 191 VAL A O 1
ATOM 1539 N N . ARG A 1 192 ? 7.997 -5.863 -8.246 1.00 86.06 192 ARG A N 1
ATOM 1540 C CA . ARG A 1 192 ? 7.284 -6.682 -7.260 1.00 86.06 192 ARG A CA 1
ATOM 1541 C C . ARG A 1 192 ? 7.628 -6.270 -5.828 1.00 86.06 192 ARG A C 1
ATOM 1543 O O . ARG A 1 192 ? 6.727 -6.046 -5.027 1.00 86.06 192 ARG A O 1
ATOM 1550 N N . ASN A 1 193 ? 8.915 -6.134 -5.518 1.00 88.94 193 ASN A N 1
ATOM 1551 C CA . ASN A 1 193 ? 9.370 -5.727 -4.189 1.00 88.94 193 ASN A CA 1
ATOM 1552 C C . ASN A 1 193 ? 8.885 -4.313 -3.833 1.00 88.94 193 ASN A C 1
ATOM 1554 O O . ASN A 1 193 ? 8.573 -4.051 -2.675 1.00 88.94 193 ASN A O 1
ATOM 1558 N N . GLY A 1 194 ? 8.815 -3.406 -4.814 1.00 88.31 194 GLY A N 1
ATOM 1559 C CA . GLY A 1 194 ? 8.242 -2.069 -4.649 1.00 88.31 194 GLY A CA 1
ATOM 1560 C C . GLY A 1 194 ? 6.768 -2.122 -4.250 1.00 88.31 194 GLY A C 1
ATOM 1561 O O . GLY A 1 194 ? 6.393 -1.531 -3.238 1.00 88.31 194 GLY A O 1
ATOM 1562 N N . ILE A 1 195 ? 5.974 -2.915 -4.975 1.00 87.81 195 ILE A N 1
ATOM 1563 C CA . ILE A 1 195 ? 4.553 -3.149 -4.683 1.00 87.81 195 ILE A CA 1
ATOM 1564 C C . ILE A 1 195 ? 4.387 -3.749 -3.278 1.00 87.81 195 ILE A C 1
ATOM 1566 O O . ILE A 1 195 ? 3.657 -3.205 -2.452 1.00 87.81 195 ILE A O 1
ATOM 1570 N N . GLU A 1 196 ? 5.095 -4.839 -2.962 1.00 87.06 196 GLU A N 1
ATOM 1571 C CA . GLU A 1 196 ? 5.026 -5.510 -1.651 1.00 87.06 196 GLU A CA 1
ATOM 1572 C C . GLU A 1 196 ? 5.427 -4.580 -0.494 1.00 87.06 196 GLU A C 1
ATOM 1574 O O . GLU A 1 196 ? 4.801 -4.589 0.573 1.00 87.06 196 GLU A O 1
ATOM 1579 N N . LYS A 1 197 ? 6.449 -3.744 -0.701 1.00 89.75 197 LYS A N 1
ATOM 1580 C CA . LYS A 1 197 ? 6.882 -2.746 0.278 1.00 89.75 197 LYS A CA 1
ATOM 1581 C C . LYS A 1 197 ? 5.811 -1.683 0.499 1.00 89.75 197 LYS A C 1
ATOM 1583 O O . LYS A 1 197 ? 5.553 -1.336 1.650 1.00 89.75 197 LYS A O 1
ATOM 1588 N N . GLU A 1 198 ? 5.185 -1.174 -0.558 1.00 87.75 198 GLU A N 1
ATOM 1589 C CA . GLU A 1 198 ? 4.139 -0.163 -0.413 1.00 87.75 198 GLU A CA 1
ATOM 1590 C C . GLU A 1 198 ? 2.895 -0.731 0.272 1.00 87.75 198 GLU A C 1
ATOM 1592 O O . GLU A 1 198 ? 2.391 -0.118 1.214 1.00 87.75 198 GLU A O 1
ATOM 1597 N N . PHE A 1 199 ? 2.487 -1.953 -0.084 1.00 84.88 199 PHE A N 1
ATOM 1598 C CA . PHE A 1 199 ? 1.485 -2.701 0.675 1.00 84.88 199 PH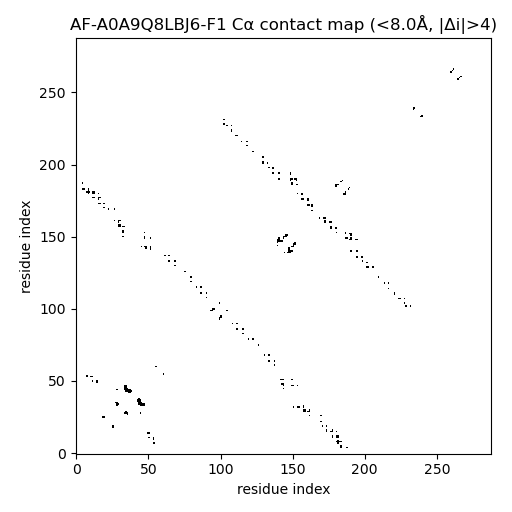E A CA 1
ATOM 1599 C C . PHE A 1 199 ? 1.869 -2.778 2.158 1.00 84.88 199 PHE A C 1
ATOM 1601 O O . PHE A 1 199 ? 1.096 -2.383 3.025 1.00 84.88 199 PHE A O 1
ATOM 1608 N N . SER A 1 200 ? 3.088 -3.208 2.474 1.00 86.19 200 SER A N 1
ATOM 1609 C CA . SER A 1 200 ? 3.529 -3.362 3.865 1.00 86.19 200 SER A CA 1
ATOM 1610 C C . SER A 1 200 ? 3.506 -2.044 4.649 1.00 86.19 200 SER A C 1
ATOM 1612 O O . SER A 1 200 ? 3.060 -2.018 5.794 1.00 86.19 200 SER A O 1
ATOM 1614 N N . ILE A 1 201 ? 3.939 -0.936 4.039 1.00 87.25 201 ILE A N 1
ATOM 1615 C CA . ILE A 1 201 ? 3.944 0.389 4.676 1.00 87.25 201 ILE A CA 1
ATOM 1616 C C . ILE A 1 201 ? 2.512 0.875 4.924 1.00 87.25 201 ILE A C 1
ATOM 1618 O O . ILE A 1 201 ? 2.182 1.267 6.045 1.00 87.25 201 ILE A O 1
ATOM 1622 N N . ARG A 1 202 ? 1.651 0.829 3.899 1.00 83.38 202 ARG A N 1
ATOM 1623 C CA . ARG A 1 202 ? 0.271 1.335 3.978 1.00 83.38 202 ARG A CA 1
ATOM 1624 C C . ARG A 1 202 ? -0.566 0.515 4.951 1.00 83.38 202 ARG A C 1
ATOM 1626 O O . ARG A 1 202 ? -1.238 1.078 5.813 1.00 83.38 202 ARG A O 1
ATOM 1633 N N . PHE A 1 203 ? -0.486 -0.812 4.865 1.00 80.88 203 PHE A N 1
ATOM 1634 C CA . PHE A 1 203 ? -1.244 -1.712 5.733 1.00 80.88 203 PHE A CA 1
ATOM 1635 C C . PHE A 1 203 ? -0.679 -1.775 7.155 1.00 80.88 203 PHE A C 1
ATOM 1637 O O . PHE A 1 203 ? -1.454 -1.836 8.108 1.00 80.88 203 PHE A O 1
ATOM 1644 N N . GLY A 1 204 ? 0.643 -1.698 7.323 1.00 79.62 204 GLY A N 1
ATOM 1645 C CA . GLY A 1 204 ? 1.275 -1.638 8.642 1.00 79.62 204 GLY A CA 1
ATOM 1646 C C . GLY A 1 204 ? 0.872 -0.384 9.421 1.00 79.62 204 GLY A C 1
ATOM 1647 O O . GLY A 1 204 ? 0.410 -0.487 10.557 1.00 79.62 204 GLY A O 1
ATOM 1648 N N . ALA A 1 205 ? 0.953 0.793 8.790 1.00 80.44 205 ALA A N 1
ATOM 1649 C CA . ALA A 1 205 ? 0.496 2.049 9.392 1.00 80.44 205 ALA A CA 1
ATOM 1650 C C . ALA A 1 205 ? -1.010 2.022 9.709 1.00 80.44 205 ALA A C 1
ATOM 1652 O O . ALA A 1 205 ? -1.457 2.513 10.745 1.00 80.44 205 ALA A O 1
ATOM 1653 N N . SER A 1 206 ? -1.785 1.393 8.826 1.00 78.19 206 SER A N 1
ATOM 1654 C CA . SER A 1 206 ? -3.227 1.222 8.965 1.00 78.19 206 SER A CA 1
ATOM 1655 C C . SER A 1 206 ? -3.606 0.397 10.205 1.00 78.19 206 SER A C 1
ATOM 1657 O O . SER A 1 206 ? -4.484 0.801 10.966 1.00 78.19 206 SER A O 1
ATOM 1659 N N . LEU A 1 207 ? -2.932 -0.732 10.450 1.00 78.12 207 LEU A N 1
ATOM 1660 C CA . LEU A 1 207 ? -3.181 -1.562 11.635 1.00 78.12 207 LEU A CA 1
ATOM 1661 C C . LEU A 1 207 ? -2.854 -0.825 12.935 1.00 78.12 207 LEU A C 1
ATOM 1663 O O . LEU A 1 207 ? -3.660 -0.849 13.863 1.00 78.12 207 LEU A O 1
ATOM 1667 N N . HIS A 1 208 ? -1.720 -0.125 12.971 1.00 82.56 208 HIS A N 1
ATOM 1668 C CA . HIS A 1 208 ? -1.315 0.638 14.149 1.00 82.56 208 HIS A CA 1
ATOM 1669 C C . HIS A 1 208 ? -2.341 1.721 14.507 1.00 82.56 208 HIS A C 1
ATOM 1671 O O . HIS A 1 208 ? -2.750 1.844 15.656 1.00 82.56 208 HIS A O 1
ATOM 1677 N N . ARG A 1 209 ? -2.856 2.438 13.502 1.00 82.69 209 ARG A N 1
ATOM 1678 C CA . ARG A 1 209 ? -3.874 3.476 13.703 1.00 82.69 209 ARG A CA 1
ATOM 1679 C C . ARG A 1 209 ? -5.200 2.922 14.235 1.00 82.69 209 ARG A C 1
ATOM 1681 O O . ARG A 1 209 ? -5.860 3.586 15.031 1.00 82.69 209 ARG A O 1
ATOM 1688 N N . ILE A 1 210 ? -5.616 1.723 13.806 1.00 81.81 210 ILE A N 1
ATOM 1689 C CA . ILE A 1 210 ? -6.800 1.058 14.382 1.00 81.81 210 ILE A CA 1
ATOM 1690 C C . ILE A 1 210 ? -6.566 0.760 15.865 1.00 81.81 210 ILE A C 1
ATOM 1692 O O . ILE A 1 210 ? -7.456 0.997 16.679 1.00 81.81 210 ILE A O 1
ATOM 1696 N N . GLU A 1 211 ? -5.395 0.225 16.204 1.00 83.94 211 GLU A N 1
ATOM 1697 C CA . GLU A 1 211 ? -5.037 -0.137 17.576 1.00 83.94 211 GLU A CA 1
ATOM 1698 C C . GLU A 1 211 ? -5.007 1.088 18.498 1.00 83.94 211 GLU A C 1
ATOM 1700 O O . GLU A 1 211 ? -5.600 1.052 19.578 1.00 83.94 211 GLU A O 1
ATOM 1705 N N . GLU A 1 212 ? -4.402 2.192 18.054 1.00 86.81 212 GLU A N 1
ATOM 1706 C CA . GLU A 1 212 ? -4.378 3.460 18.790 1.00 86.81 212 GLU A CA 1
ATOM 1707 C C . GLU A 1 212 ? -5.794 3.974 19.074 1.00 86.81 212 GLU A C 1
ATOM 1709 O O . GLU A 1 212 ? -6.134 4.255 20.223 1.00 86.81 212 GLU A O 1
ATOM 1714 N N . VAL A 1 213 ? -6.656 4.030 18.054 1.00 83.31 213 VAL A N 1
ATOM 1715 C CA . VAL A 1 213 ? -8.032 4.533 18.206 1.00 83.31 213 VAL A CA 1
ATOM 1716 C C . VAL A 1 213 ? -8.885 3.603 19.069 1.00 83.31 213 VAL A C 1
ATOM 1718 O O . VAL A 1 213 ? -9.689 4.069 19.879 1.00 83.31 213 VAL A O 1
ATOM 1721 N N . ALA A 1 214 ? -8.716 2.286 18.935 1.00 80.19 214 ALA A N 1
ATOM 1722 C CA . ALA A 1 214 ? -9.390 1.326 19.801 1.00 80.19 214 ALA A CA 1
ATOM 1723 C C . ALA A 1 214 ? -8.952 1.503 21.264 1.00 80.19 214 ALA A C 1
ATOM 1725 O O . ALA A 1 214 ? -9.800 1.526 22.158 1.00 80.19 214 ALA A O 1
ATOM 1726 N N . THR A 1 215 ? -7.651 1.683 21.502 1.00 85.19 215 THR A N 1
ATOM 1727 C CA . THR A 1 215 ? -7.083 1.914 22.836 1.00 85.19 215 THR A CA 1
ATOM 1728 C C . THR A 1 215 ? -7.618 3.206 23.444 1.00 85.19 215 THR A C 1
ATOM 1730 O O . THR A 1 215 ? -8.146 3.184 24.556 1.00 85.19 215 THR A O 1
ATOM 1733 N N . GLU A 1 216 ? -7.585 4.310 22.697 1.00 85.38 216 GLU A N 1
ATOM 1734 C CA . GLU A 1 216 ? -8.109 5.605 23.140 1.00 85.38 216 GLU A CA 1
ATOM 1735 C C . GLU A 1 216 ? -9.603 5.525 23.492 1.00 85.38 216 GLU A C 1
ATOM 1737 O O . GLU A 1 216 ? -10.041 6.054 24.518 1.00 85.38 216 GLU A O 1
ATOM 1742 N N . MET A 1 217 ? -10.396 4.811 22.688 1.00 82.75 217 MET A N 1
ATOM 1743 C CA . MET A 1 217 ? -11.813 4.582 22.972 1.00 82.75 217 MET A CA 1
ATOM 1744 C C . MET A 1 217 ? -12.005 3.851 24.309 1.00 82.75 217 MET A C 1
ATOM 1746 O O . MET A 1 217 ? -12.805 4.290 25.141 1.00 82.75 217 MET A O 1
ATOM 1750 N N . PHE A 1 218 ? -11.287 2.748 24.541 1.00 80.75 218 PHE A N 1
ATOM 1751 C CA . PHE A 1 218 ? -11.406 1.996 25.793 1.00 80.75 218 PHE A CA 1
ATOM 1752 C C . PHE A 1 218 ? -10.921 2.803 26.999 1.00 80.75 218 PHE A C 1
ATOM 1754 O O . PHE A 1 218 ? -11.570 2.774 28.048 1.00 80.75 218 PHE A O 1
ATOM 1761 N N . GLU A 1 219 ? -9.854 3.589 26.853 1.00 85.62 219 GLU A N 1
ATOM 1762 C CA . GLU A 1 219 ? -9.418 4.523 27.889 1.00 85.62 219 GLU A CA 1
ATOM 1763 C C . GLU A 1 219 ? -10.479 5.579 28.202 1.00 85.62 219 GLU A C 1
ATOM 1765 O O . GLU A 1 219 ? -10.715 5.890 29.370 1.00 85.62 219 GLU A O 1
ATOM 1770 N N . ASN A 1 220 ? -11.141 6.128 27.184 1.00 83.31 220 ASN A N 1
ATOM 1771 C CA . ASN A 1 220 ? -12.200 7.116 27.367 1.00 83.31 220 ASN A CA 1
ATOM 1772 C C . ASN A 1 220 ? -13.414 6.517 28.083 1.00 83.31 220 ASN A C 1
ATOM 1774 O O . ASN A 1 220 ? -13.977 7.163 28.970 1.00 83.31 220 ASN A O 1
ATOM 1778 N N . ILE A 1 221 ? -13.781 5.270 27.771 1.00 80.50 221 ILE A N 1
ATOM 1779 C CA . ILE A 1 221 ? -14.809 4.526 28.511 1.00 80.50 221 ILE A CA 1
ATOM 1780 C C . ILE A 1 221 ? -14.379 4.345 29.975 1.00 80.50 221 ILE A C 1
ATOM 1782 O O . ILE A 1 221 ? -15.152 4.661 30.878 1.00 80.50 221 ILE A O 1
ATOM 1786 N N . HIS A 1 222 ? -13.138 3.922 30.231 1.00 81.94 222 HIS A N 1
ATOM 1787 C CA . HIS A 1 222 ? -12.600 3.777 31.589 1.00 81.94 222 HIS A CA 1
ATOM 1788 C C . HIS A 1 222 ? -12.601 5.097 32.374 1.00 81.94 222 HIS A C 1
ATOM 1790 O O . HIS A 1 222 ? -13.029 5.135 33.527 1.00 81.94 222 HIS A O 1
ATOM 1796 N N . LYS A 1 223 ? -12.161 6.200 31.758 1.00 83.81 223 LYS A N 1
ATOM 1797 C CA . LYS A 1 223 ? -12.160 7.537 32.374 1.00 83.81 223 LYS A CA 1
ATOM 1798 C C . LYS A 1 223 ? -13.580 7.972 32.735 1.00 83.81 223 LYS A C 1
ATOM 1800 O O . LYS A 1 223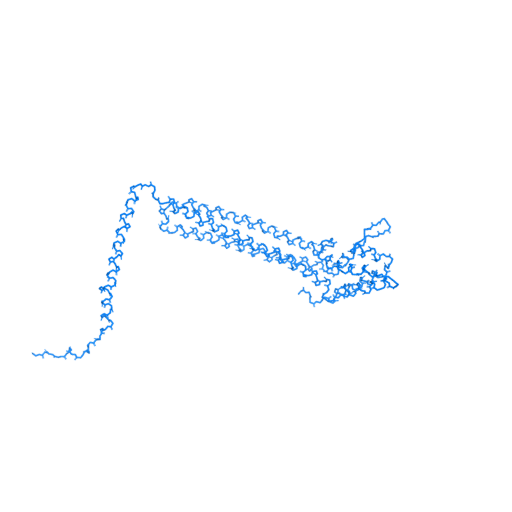 ? -13.807 8.420 33.856 1.00 83.81 223 LYS A O 1
ATOM 1805 N N . LYS A 1 224 ? -14.546 7.791 31.825 1.00 79.25 224 LYS A N 1
ATOM 1806 C CA . LYS A 1 224 ? -15.967 8.100 32.067 1.00 79.25 224 LYS A CA 1
ATOM 1807 C C . LYS A 1 224 ? -16.565 7.234 33.178 1.00 79.25 224 LYS A C 1
ATOM 1809 O O . LYS A 1 224 ? -17.334 7.748 33.985 1.00 79.25 224 LYS A O 1
ATOM 1814 N N . PHE A 1 225 ? -16.181 5.959 33.256 1.00 76.75 225 PHE A N 1
ATOM 1815 C CA . PHE A 1 225 ? -16.591 5.069 34.343 1.00 76.75 225 PHE A CA 1
ATOM 1816 C C . PHE A 1 225 ? -16.062 5.558 35.694 1.00 76.75 225 PHE A C 1
ATOM 1818 O O . PHE A 1 225 ? -16.836 5.756 36.624 1.00 76.75 225 PHE A O 1
ATOM 1825 N N . ASN A 1 226 ? -14.759 5.837 35.778 1.00 78.62 226 ASN A N 1
ATOM 1826 C CA . ASN A 1 226 ? -14.126 6.323 37.003 1.00 78.62 226 ASN A CA 1
ATOM 1827 C C . ASN A 1 226 ? -14.719 7.658 37.470 1.00 78.62 226 ASN A C 1
ATOM 1829 O O . ASN A 1 226 ? -14.940 7.842 38.662 1.00 78.62 226 ASN A O 1
ATOM 1833 N N . LEU A 1 227 ? -14.996 8.582 36.544 1.00 74.81 227 LEU A N 1
ATOM 1834 C CA . LEU A 1 227 ? -15.664 9.846 36.861 1.00 74.81 227 LEU A CA 1
ATOM 1835 C C . LEU A 1 227 ? -17.056 9.614 37.455 1.00 74.81 227 LEU A C 1
ATOM 1837 O O . LEU A 1 227 ? -17.366 10.198 38.485 1.00 74.81 227 LEU A O 1
ATOM 1841 N N . MET A 1 228 ? -17.851 8.717 36.867 1.00 71.69 228 MET A N 1
ATOM 1842 C CA . MET A 1 228 ? -19.170 8.355 37.393 1.00 71.69 228 MET A CA 1
ATOM 1843 C C . MET A 1 228 ? -19.076 7.742 38.799 1.00 71.69 228 MET A C 1
ATOM 1845 O O . MET A 1 228 ? -19.786 8.189 39.695 1.00 71.69 228 MET A O 1
ATOM 1849 N N . CYS A 1 229 ? -18.151 6.803 39.027 1.00 67.75 229 CYS A N 1
ATOM 1850 C CA . CYS A 1 229 ? -17.908 6.227 40.354 1.00 67.75 229 CYS A CA 1
ATOM 1851 C C . CYS A 1 229 ? -17.465 7.279 41.388 1.00 67.75 229 CYS A C 1
ATOM 1853 O O . CYS A 1 229 ? -17.888 7.232 42.544 1.00 67.75 229 CYS A O 1
ATOM 1855 N N . ASN A 1 230 ? -16.636 8.242 40.980 1.00 64.44 230 ASN A N 1
ATOM 1856 C CA . ASN A 1 230 ? -16.155 9.313 41.852 1.00 64.44 230 ASN A CA 1
ATOM 1857 C C . ASN A 1 230 ? -17.244 10.358 42.153 1.00 64.44 230 ASN A C 1
ATOM 1859 O O . ASN A 1 230 ? -17.316 10.846 43.280 1.00 64.44 230 ASN A O 1
ATOM 1863 N N . ASP A 1 231 ? -18.117 10.669 41.191 1.00 56.50 231 ASP A N 1
ATOM 1864 C CA . ASP A 1 231 ? -19.253 11.582 41.382 1.00 56.50 231 ASP A CA 1
ATOM 1865 C C . ASP A 1 231 ? -20.369 10.970 42.247 1.00 56.50 231 ASP A C 1
ATOM 1867 O O . ASP A 1 231 ? -21.128 11.707 42.882 1.00 56.50 231 ASP A O 1
ATOM 1871 N N . THR A 1 232 ? -20.437 9.637 42.347 1.00 52.28 232 THR A N 1
ATOM 1872 C CA . THR A 1 232 ? -21.333 8.923 43.274 1.00 52.28 232 THR A CA 1
ATOM 1873 C C . THR A 1 232 ? -20.827 8.840 44.718 1.00 52.28 232 THR A C 1
ATOM 1875 O O . THR A 1 232 ? -21.537 8.302 45.569 1.00 52.28 232 THR A O 1
ATOM 1878 N N . ILE A 1 233 ? -19.660 9.417 45.050 1.00 49.53 233 ILE A N 1
ATOM 1879 C CA . ILE A 1 233 ? -19.230 9.614 46.447 1.00 49.53 233 ILE A CA 1
ATOM 1880 C C . ILE A 1 233 ? -20.082 10.736 47.063 1.00 49.53 233 ILE A C 1
ATOM 1882 O O . ILE A 1 233 ? -19.702 11.903 47.114 1.00 49.53 233 ILE A O 1
ATOM 1886 N N . VAL A 1 234 ? -21.290 10.347 47.467 1.00 53.56 234 VAL A N 1
ATOM 1887 C CA . VAL A 1 234 ? -22.213 10.962 48.427 1.00 53.56 234 VAL A CA 1
ATOM 1888 C C . VAL A 1 234 ? -22.001 12.466 48.682 1.00 53.56 234 VAL A C 1
ATOM 1890 O O . VAL A 1 234 ? -21.252 12.874 49.572 1.00 53.56 234 VAL A O 1
ATOM 1893 N N . LYS A 1 235 ? -22.749 13.308 47.954 1.00 49.75 235 LYS A N 1
ATOM 1894 C CA . LYS A 1 235 ? -22.893 14.748 48.254 1.00 49.75 235 LYS A CA 1
ATOM 1895 C C . LYS A 1 235 ? -23.929 15.050 49.351 1.00 49.75 235 LYS A C 1
ATOM 1897 O O . LYS A 1 235 ? -24.074 16.214 49.711 1.00 49.75 235 LYS A O 1
ATOM 1902 N N . ASP A 1 236 ? -24.618 14.044 49.907 1.00 55.59 236 ASP A N 1
ATOM 1903 C CA . ASP A 1 236 ? -25.519 14.222 51.058 1.00 55.59 236 ASP A CA 1
ATOM 1904 C C . ASP A 1 236 ? -24.769 13.977 52.389 1.00 55.59 236 ASP A C 1
ATOM 1906 O O . ASP A 1 236 ? -24.391 12.839 52.691 1.00 55.59 236 ASP A O 1
ATOM 1910 N N . PRO A 1 237 ? -24.555 15.011 53.226 1.00 58.56 237 PRO A N 1
ATOM 1911 C CA . PRO A 1 237 ? -23.845 14.882 54.499 1.00 58.56 237 PRO A CA 1
ATOM 1912 C C . PRO A 1 237 ? -24.422 13.816 55.445 1.00 58.56 237 PRO A C 1
ATOM 1914 O O . PRO A 1 237 ? -23.686 13.277 56.274 1.00 58.56 237 PRO A O 1
ATOM 1917 N N . LYS A 1 238 ? -25.721 13.492 55.341 1.00 56.78 238 LYS A N 1
ATOM 1918 C CA . LYS A 1 238 ? -26.370 12.486 56.199 1.00 56.78 238 LYS A CA 1
ATOM 1919 C C . LYS A 1 238 ? -26.076 11.052 55.769 1.00 56.78 238 LYS A C 1
ATOM 1921 O O . LYS A 1 238 ? -25.861 10.201 56.631 1.00 56.78 238 LYS A O 1
ATOM 1926 N N . GLU A 1 239 ? -26.036 10.782 54.469 1.00 56.22 239 GLU A N 1
ATOM 1927 C CA . GLU A 1 239 ? -25.742 9.441 53.948 1.00 56.22 239 GLU A CA 1
ATOM 1928 C C . GLU A 1 239 ? -24.245 9.109 54.069 1.00 56.22 239 GLU A C 1
ATOM 1930 O O . GLU A 1 239 ? -23.894 7.975 54.388 1.00 56.22 239 GLU A O 1
ATOM 1935 N N . LYS A 1 240 ? -23.358 10.115 53.978 1.00 59.31 240 LYS A N 1
ATOM 1936 C CA . LYS A 1 240 ? -21.909 9.940 54.192 1.00 59.31 240 LYS A CA 1
ATOM 1937 C C . LYS A 1 240 ? -21.595 9.466 55.615 1.00 59.31 240 LYS A C 1
ATOM 1939 O O . LYS A 1 240 ? -20.780 8.571 55.813 1.00 59.31 240 LYS A O 1
ATOM 1944 N N . SER A 1 241 ? -22.292 10.030 56.603 1.00 63.84 241 SER A N 1
ATOM 1945 C CA . SER A 1 241 ? -22.170 9.625 58.009 1.00 63.84 241 SER A CA 1
ATOM 1946 C C . SER A 1 241 ? -22.633 8.177 58.237 1.00 63.84 241 SER A C 1
ATOM 1948 O O . SER A 1 241 ? -21.965 7.411 58.931 1.00 63.84 241 SER A O 1
ATOM 1950 N N . LYS A 1 242 ? -23.734 7.758 57.593 1.00 66.56 242 LYS A N 1
ATOM 1951 C CA . LYS A 1 242 ? -24.218 6.369 57.662 1.00 66.56 242 LYS A CA 1
ATOM 1952 C C . LYS A 1 242 ? -23.268 5.376 56.998 1.00 66.56 242 LYS A C 1
ATOM 1954 O O . LYS A 1 242 ? -23.047 4.306 57.557 1.00 66.56 242 LYS A O 1
ATOM 1959 N N . GLU A 1 243 ? -22.712 5.706 55.832 1.00 62.19 243 GLU A N 1
ATOM 1960 C CA . GLU A 1 243 ? -21.752 4.839 55.141 1.00 62.19 243 GLU A CA 1
ATOM 1961 C C . GLU A 1 243 ? -20.488 4.626 55.987 1.00 62.19 243 GLU A C 1
ATOM 1963 O O . GLU A 1 243 ? -19.983 3.509 56.098 1.00 62.19 243 GLU A O 1
ATOM 1968 N N . GLU A 1 244 ? -19.998 5.681 56.635 1.00 71.44 244 GLU A N 1
ATOM 1969 C CA . GLU A 1 244 ? -18.805 5.621 57.478 1.00 71.44 244 GLU A CA 1
ATOM 1970 C C . GLU A 1 244 ? -19.036 4.799 58.759 1.00 71.44 244 GLU A C 1
ATOM 1972 O O . GLU A 1 244 ? -18.159 4.039 59.183 1.00 71.44 244 GLU A O 1
ATOM 1977 N N . GLU A 1 245 ? -20.245 4.859 59.323 1.00 76.31 245 GLU A N 1
ATOM 1978 C CA . GLU A 1 245 ? -20.680 3.997 60.428 1.00 76.31 245 GLU A CA 1
ATOM 1979 C C . GLU A 1 245 ? -20.783 2.522 59.990 1.00 76.31 245 GLU A C 1
ATOM 1981 O O . GLU A 1 245 ? -20.237 1.633 60.650 1.00 76.31 245 GLU A O 1
ATOM 1986 N N . LEU A 1 246 ? -21.397 2.254 58.831 1.00 75.00 246 LEU A N 1
ATOM 1987 C CA . LEU A 1 246 ? -21.504 0.914 58.237 1.00 75.00 246 LEU A CA 1
ATOM 1988 C C . LEU A 1 246 ? -20.131 0.313 57.918 1.00 75.00 246 LEU A C 1
ATOM 1990 O O . LEU A 1 246 ? -19.888 -0.856 58.224 1.00 75.00 246 LEU A O 1
ATOM 1994 N N . ARG A 1 247 ? -19.197 1.106 57.376 1.00 75.75 247 ARG A N 1
ATOM 1995 C CA . ARG A 1 247 ? -17.811 0.671 57.137 1.00 75.75 247 ARG A CA 1
ATOM 1996 C C . ARG A 1 247 ? -17.112 0.295 58.437 1.00 75.75 247 ARG A C 1
ATOM 1998 O O . ARG A 1 247 ? -16.496 -0.767 58.494 1.00 75.75 247 ARG A O 1
ATOM 2005 N N . LYS A 1 248 ? -17.242 1.101 59.497 1.00 81.56 248 LYS A N 1
ATOM 2006 C CA . LYS A 1 248 ? -16.672 0.775 60.818 1.00 81.56 248 LYS A CA 1
ATOM 2007 C C . LYS A 1 248 ? -17.269 -0.508 61.398 1.00 81.56 248 LYS A C 1
ATOM 2009 O O . LYS A 1 248 ? -16.534 -1.310 61.977 1.00 81.56 248 LYS A O 1
ATOM 2014 N N . GLN A 1 249 ? -18.574 -0.726 61.240 1.00 80.94 249 GLN A N 1
ATOM 2015 C CA . GLN A 1 249 ? -19.242 -1.949 61.697 1.00 80.94 249 GLN A CA 1
ATOM 2016 C C . GLN A 1 249 ? -18.772 -3.187 60.922 1.00 80.94 249 GLN A C 1
ATOM 2018 O O . GLN A 1 249 ? -18.397 -4.183 61.542 1.00 80.94 249 GLN A O 1
ATOM 2023 N N . LEU A 1 250 ? -18.699 -3.108 59.591 1.00 76.00 250 LEU A N 1
ATOM 2024 C CA . LEU A 1 250 ? -18.177 -4.179 58.735 1.00 76.00 250 LEU A CA 1
ATOM 2025 C C . LEU A 1 250 ? -16.722 -4.516 59.065 1.00 76.00 250 LEU A C 1
ATOM 2027 O O . LEU A 1 250 ? -16.366 -5.687 59.170 1.00 76.00 250 LEU A O 1
ATOM 2031 N N . GLN A 1 251 ? -15.883 -3.508 59.298 1.00 82.38 251 GLN A N 1
ATOM 2032 C CA . GLN A 1 251 ? -14.476 -3.712 59.640 1.00 82.38 251 GLN A CA 1
ATOM 2033 C C . GLN A 1 251 ? -14.316 -4.424 60.992 1.00 82.38 251 GLN A C 1
ATOM 2035 O O . GLN A 1 251 ? -13.504 -5.343 61.109 1.00 82.38 251 GLN A O 1
ATOM 2040 N N . LYS A 1 252 ? -15.139 -4.068 61.991 1.00 86.88 252 LYS A N 1
ATOM 2041 C CA . LYS A 1 252 ? -15.202 -4.782 63.277 1.00 86.88 252 LYS A CA 1
ATOM 2042 C C . LYS A 1 252 ? -15.644 -6.235 63.096 1.00 86.88 252 LYS A C 1
ATOM 2044 O O . LYS A 1 252 ? -14.997 -7.130 63.633 1.00 86.88 252 LYS A O 1
ATOM 2049 N N . GLN A 1 253 ? -16.694 -6.487 62.314 1.00 82.81 253 GLN A N 1
ATOM 2050 C CA . GLN A 1 253 ? -17.166 -7.853 62.061 1.00 82.81 253 GLN A CA 1
ATOM 2051 C C . GLN A 1 253 ? -16.137 -8.701 61.306 1.00 82.81 253 GLN A C 1
ATOM 2053 O O . GLN A 1 253 ? -15.971 -9.879 61.606 1.00 82.81 253 GLN A O 1
ATOM 2058 N N . LEU A 1 254 ? -15.388 -8.102 60.382 1.00 80.81 254 LEU A N 1
ATOM 2059 C CA . LEU A 1 254 ? -14.349 -8.788 59.616 1.00 80.81 254 LEU A CA 1
ATOM 2060 C C . LEU A 1 254 ? -13.154 -9.189 60.499 1.00 80.81 254 LEU A C 1
ATOM 2062 O O . LEU A 1 254 ? -12.577 -10.258 60.302 1.00 80.81 254 LEU A O 1
ATOM 2066 N N . ILE A 1 255 ? -12.812 -8.378 61.506 1.00 88.19 255 ILE A N 1
ATOM 2067 C CA . ILE A 1 255 ? -11.821 -8.740 62.534 1.00 88.19 255 ILE A CA 1
ATOM 2068 C C . ILE A 1 255 ? -12.311 -9.942 63.350 1.00 88.19 255 ILE A C 1
ATOM 2070 O O . ILE A 1 255 ? -11.570 -10.912 63.496 1.00 88.19 255 ILE A O 1
ATOM 2074 N N . VAL A 1 256 ? -13.563 -9.914 63.818 1.00 87.56 256 VAL A N 1
ATOM 2075 C CA . VAL A 1 256 ? -14.163 -11.018 64.589 1.00 87.56 256 VAL A CA 1
ATOM 2076 C C . VAL A 1 256 ? -14.219 -12.305 63.762 1.00 87.56 256 VAL A C 1
ATOM 2078 O O . VAL A 1 256 ? -13.824 -13.365 64.242 1.00 87.56 256 VAL A O 1
ATOM 2081 N N . ALA A 1 257 ? -14.623 -12.223 62.493 1.00 80.88 257 ALA A N 1
ATOM 2082 C CA . ALA A 1 257 ? -14.655 -13.370 61.589 1.00 80.88 257 ALA A CA 1
ATOM 2083 C C . ALA A 1 257 ? -13.256 -13.969 61.366 1.00 80.88 257 ALA A C 1
ATOM 2085 O O . ALA A 1 257 ? -13.093 -15.187 61.401 1.00 80.88 257 ALA A O 1
ATOM 2086 N N . LYS A 1 258 ? -12.224 -13.129 61.202 1.00 85.00 258 LYS A N 1
ATOM 2087 C CA . LYS A 1 258 ? -10.828 -13.589 61.103 1.00 85.00 258 LYS A CA 1
ATOM 2088 C C . LYS A 1 258 ? -10.332 -14.241 62.392 1.00 85.00 258 LYS A C 1
ATOM 2090 O O . LYS A 1 258 ? -9.568 -15.199 62.314 1.00 85.00 258 LYS A O 1
ATOM 2095 N N . GLN A 1 259 ? -10.738 -13.742 63.558 1.00 87.44 259 GLN A N 1
ATOM 2096 C CA . GLN A 1 259 ? -10.397 -14.352 64.847 1.00 87.44 259 GLN A CA 1
ATOM 2097 C C . GLN A 1 259 ? -11.070 -15.718 65.017 1.00 87.44 259 GLN A C 1
ATOM 2099 O O . GLN A 1 259 ? -10.402 -16.673 65.397 1.00 87.44 259 GLN A O 1
ATOM 2104 N N . LEU A 1 260 ? -12.351 -15.842 64.659 1.00 83.06 260 LEU A N 1
ATOM 2105 C CA . LEU A 1 260 ? -13.077 -17.116 64.689 1.00 83.06 260 LEU A CA 1
ATOM 2106 C C . LEU A 1 260 ? -12.471 -18.150 63.733 1.00 83.06 260 LEU A C 1
ATOM 2108 O O . LEU A 1 260 ? -12.289 -19.306 64.110 1.00 83.06 260 LEU A O 1
ATOM 2112 N N . LEU A 1 261 ? -12.124 -17.726 62.514 1.00 78.12 261 LEU A N 1
ATOM 2113 C CA . LEU A 1 261 ? -11.528 -18.600 61.507 1.00 78.12 261 LEU A CA 1
ATOM 2114 C C . LEU A 1 261 ? -10.142 -19.110 61.937 1.00 78.12 261 LEU A C 1
ATOM 2116 O O . LEU A 1 261 ? -9.835 -20.280 61.739 1.00 78.12 261 LEU A O 1
ATOM 2120 N N . ASN A 1 262 ? -9.311 -18.237 62.515 1.00 82.94 262 ASN A N 1
ATOM 2121 C CA . ASN A 1 262 ? -7.931 -18.570 62.881 1.00 82.94 262 ASN A CA 1
ATOM 2122 C C . ASN A 1 262 ? -7.773 -19.190 64.275 1.00 82.94 262 ASN A C 1
ATOM 2124 O O . ASN A 1 262 ? -6.722 -19.766 64.531 1.00 82.94 262 ASN A O 1
ATOM 2128 N N . GLY A 1 263 ? -8.762 -19.047 65.159 1.00 85.62 263 GLY A N 1
ATOM 2129 C CA . GLY A 1 263 ? -8.782 -19.692 66.471 1.00 85.62 263 GLY A CA 1
ATOM 2130 C C . GLY A 1 263 ? -9.630 -20.964 66.439 1.00 85.62 263 GLY A C 1
ATOM 2131 O O . GLY A 1 263 ? -9.183 -21.975 65.899 1.00 85.62 263 GLY A O 1
ATOM 2132 N N . PRO A 1 264 ? -10.877 -20.921 66.939 1.00 79.81 264 PRO A N 1
ATOM 2133 C CA . PRO A 1 264 ? -11.667 -22.117 67.229 1.00 79.81 264 PRO A CA 1
ATOM 2134 C C . PRO A 1 264 ? -11.944 -22.999 66.006 1.00 79.81 264 PRO A C 1
ATOM 2136 O O . PRO A 1 264 ? -11.958 -24.221 66.121 1.00 79.81 264 PRO A O 1
ATOM 2139 N N . VAL A 1 265 ? -12.144 -22.414 64.820 1.00 77.19 265 VAL A N 1
ATOM 2140 C CA . VAL A 1 265 ? -12.387 -23.203 63.598 1.00 77.19 265 VAL A CA 1
ATOM 2141 C C . VAL A 1 265 ? -11.121 -23.932 63.149 1.00 77.19 265 VAL A C 1
ATOM 2143 O O . VAL A 1 265 ? -11.190 -25.088 62.733 1.00 77.19 265 VAL A O 1
ATOM 2146 N N . ARG A 1 266 ? -9.960 -23.279 63.249 1.00 78.00 266 ARG A N 1
ATOM 2147 C CA . ARG A 1 266 ? -8.673 -23.886 62.909 1.00 78.00 266 ARG A CA 1
ATOM 2148 C C . ARG A 1 266 ? -8.283 -24.968 63.911 1.00 78.00 266 ARG A C 1
ATOM 2150 O O . ARG A 1 266 ? -7.882 -26.043 63.484 1.00 78.00 266 ARG A O 1
ATOM 2157 N N . GLU A 1 267 ? -8.463 -24.710 65.203 1.00 82.06 267 GLU A N 1
ATOM 2158 C CA . GLU A 1 267 ? -8.226 -25.684 66.275 1.00 82.06 267 GLU A CA 1
ATOM 2159 C C . GLU A 1 267 ? -9.107 -26.928 66.108 1.00 82.06 267 GLU A C 1
ATOM 2161 O O . GLU A 1 267 ? -8.605 -28.047 66.166 1.00 82.06 267 GLU A O 1
ATOM 2166 N N . ALA A 1 268 ? -10.400 -26.753 65.810 1.00 79.75 268 ALA A N 1
ATOM 2167 C CA . ALA A 1 268 ? -11.297 -27.873 65.530 1.00 79.75 268 ALA A CA 1
ATOM 2168 C C . ALA A 1 268 ? -10.870 -28.659 64.277 1.00 79.75 268 ALA A C 1
ATOM 2170 O O . ALA A 1 268 ? -10.871 -29.888 64.285 1.00 79.75 268 ALA A O 1
ATOM 2171 N N . ALA A 1 269 ? -10.461 -27.969 63.208 1.00 76.38 269 ALA A N 1
ATOM 2172 C CA . ALA A 1 269 ? -9.992 -28.614 61.984 1.00 76.38 269 ALA A CA 1
ATOM 2173 C C . ALA A 1 269 ? -8.666 -29.374 62.176 1.00 76.38 269 ALA A C 1
ATOM 2175 O O . ALA A 1 269 ? -8.472 -30.421 61.559 1.00 76.38 269 ALA A O 1
ATOM 2176 N N . GLU A 1 270 ? -7.756 -28.868 63.013 1.00 81.25 270 GLU A N 1
ATOM 2177 C CA . GLU A 1 270 ? -6.509 -29.549 63.381 1.00 81.25 270 GLU A CA 1
ATOM 2178 C C . GLU A 1 270 ? -6.789 -30.754 64.299 1.00 81.25 270 GLU A C 1
ATOM 2180 O O . GLU A 1 270 ? -6.309 -31.848 64.014 1.00 81.25 270 GLU A O 1
ATOM 2185 N N . ALA A 1 271 ? -7.682 -30.625 65.286 1.00 76.88 271 ALA A N 1
ATOM 2186 C CA . ALA A 1 271 ? -8.120 -31.745 66.127 1.00 76.88 271 ALA A CA 1
ATOM 2187 C C . ALA A 1 271 ? -8.788 -32.878 65.321 1.00 76.88 271 ALA A C 1
ATOM 2189 O O . ALA A 1 271 ? -8.598 -34.055 65.623 1.00 76.88 271 ALA A O 1
ATOM 2190 N N . CYS A 1 272 ? -9.524 -32.551 64.254 1.00 71.88 272 CYS A N 1
ATOM 2191 C CA . CYS A 1 272 ? -10.069 -33.551 63.332 1.00 71.88 272 CYS A CA 1
ATOM 2192 C C . CYS A 1 272 ? -8.997 -34.259 62.486 1.00 71.88 272 CYS A C 1
ATOM 2194 O O . CYS A 1 272 ? -9.244 -35.374 62.032 1.00 71.88 272 CYS A O 1
ATOM 2196 N N . LYS A 1 273 ? -7.827 -33.649 62.248 1.00 69.56 273 LYS A N 1
ATOM 2197 C CA . LYS A 1 273 ? -6.720 -34.297 61.518 1.00 69.56 273 LYS A CA 1
ATOM 2198 C C . LYS A 1 273 ? -5.977 -35.322 62.370 1.00 69.56 273 LYS A C 1
ATOM 2200 O O . LYS A 1 273 ? -5.523 -36.326 61.828 1.00 69.56 273 LYS A O 1
ATOM 2205 N N . ASP A 1 274 ? -5.887 -35.078 63.673 1.00 65.00 274 ASP A N 1
ATOM 2206 C CA . ASP A 1 274 ? -5.224 -35.971 64.630 1.00 65.00 274 ASP A CA 1
ATOM 2207 C C . ASP A 1 274 ? -6.175 -37.018 65.234 1.00 65.00 274 ASP A C 1
ATOM 2209 O O . ASP A 1 274 ? -5.753 -37.877 66.012 1.00 65.00 274 ASP A O 1
ATOM 2213 N N . TYR A 1 275 ? -7.455 -36.988 64.850 1.00 59.78 275 TYR A N 1
ATOM 2214 C CA . TYR A 1 275 ? -8.435 -37.991 65.244 1.00 59.78 275 TYR A CA 1
ATOM 2215 C C . TYR A 1 275 ? -8.076 -39.355 64.640 1.00 59.78 275 TYR A C 1
ATOM 2217 O O . TYR A 1 275 ? -8.345 -39.643 63.472 1.00 59.78 275 TYR A O 1
ATOM 2225 N N . LYS A 1 276 ? -7.471 -40.220 65.458 1.00 58.56 276 LYS A N 1
ATOM 2226 C CA . LYS A 1 276 ? -7.409 -41.656 65.191 1.00 58.56 276 LYS A CA 1
ATOM 2227 C C . LYS A 1 276 ? -8.672 -42.289 65.772 1.00 58.56 276 LYS A C 1
ATOM 2229 O O . LYS A 1 276 ? -8.901 -42.122 66.969 1.00 58.56 276 LYS A O 1
ATOM 2234 N N . PRO A 1 277 ? -9.482 -43.000 64.971 1.00 53.31 277 PRO A N 1
ATOM 2235 C CA . PRO A 1 277 ? -10.574 -43.778 65.527 1.00 53.31 277 PRO A CA 1
ATOM 2236 C C . PRO A 1 277 ? -9.966 -44.808 66.481 1.00 53.31 277 PRO A C 1
ATOM 2238 O O . PRO A 1 277 ? -9.090 -45.580 66.084 1.00 53.31 277 PRO A O 1
ATOM 2241 N N . GLU A 1 278 ? -10.383 -44.783 67.745 1.00 52.66 278 GLU A N 1
ATOM 2242 C CA . GLU A 1 278 ? -10.149 -45.919 68.626 1.00 52.66 278 GLU A CA 1
ATOM 2243 C C . GLU A 1 278 ? -10.815 -47.143 67.991 1.00 52.66 278 GLU A C 1
ATOM 2245 O O . GLU A 1 278 ? -11.920 -47.064 67.449 1.00 52.66 278 GLU A O 1
ATOM 2250 N N . ASP A 1 279 ? -10.065 -48.242 67.991 1.00 45.56 279 ASP A N 1
ATOM 2251 C CA . ASP A 1 279 ? -10.413 -49.524 67.392 1.00 45.56 279 ASP A CA 1
ATOM 2252 C C . ASP A 1 279 ? -11.882 -49.898 67.697 1.00 45.56 279 ASP A C 1
ATOM 2254 O O . ASP A 1 279 ? -12.273 -49.854 68.867 1.00 45.56 279 ASP A O 1
ATOM 2258 N N . PRO A 1 280 ? -12.713 -50.314 66.719 1.00 48.50 280 PRO A N 1
ATOM 2259 C CA . PRO A 1 280 ? -14.148 -50.553 66.927 1.00 48.50 280 PRO A CA 1
ATOM 2260 C C . PRO A 1 280 ? -14.496 -51.752 67.830 1.00 48.50 280 PRO A C 1
ATOM 2262 O O . PRO A 1 280 ? -15.645 -52.192 67.841 1.00 48.50 280 PRO A O 1
ATOM 2265 N N . THR A 1 281 ? -13.544 -52.321 68.572 1.00 47.44 281 THR A N 1
ATOM 2266 C CA . THR A 1 281 ? -13.699 -53.636 69.216 1.00 47.44 281 THR A CA 1
ATOM 2267 C C . THR A 1 281 ? -13.935 -53.609 70.731 1.00 47.44 281 THR A C 1
ATOM 2269 O O . THR A 1 281 ? -13.955 -54.673 71.339 1.00 47.44 281 THR A O 1
ATOM 2272 N N . SER A 1 282 ? -14.159 -52.455 71.374 1.00 44.50 282 SER A N 1
ATOM 2273 C CA . SER A 1 282 ? -14.436 -52.404 72.829 1.00 44.50 282 SER A CA 1
ATOM 2274 C C . SER A 1 282 ? -15.893 -52.115 73.227 1.00 44.50 282 SER A C 1
ATOM 2276 O O . SER A 1 282 ? -16.182 -52.023 74.418 1.00 44.50 282 SER A O 1
ATOM 2278 N N . LEU A 1 283 ? -16.839 -52.049 72.281 1.00 43.38 283 LEU A N 1
ATOM 2279 C CA . LEU A 1 283 ? -18.272 -51.853 72.576 1.00 43.38 283 LEU A CA 1
ATOM 2280 C C . LEU A 1 283 ? -19.158 -53.050 72.193 1.00 43.38 283 LEU A C 1
ATOM 2282 O O . LEU A 1 283 ? -20.243 -52.885 71.653 1.00 43.38 283 LEU A O 1
ATOM 2286 N N . VAL A 1 284 ? -18.710 -54.261 72.520 1.00 48.97 284 VAL A N 1
ATOM 2287 C CA . VAL A 1 284 ? -19.569 -55.393 72.919 1.00 48.97 284 VAL A CA 1
ATOM 2288 C C . VAL A 1 284 ? -18.695 -56.171 73.915 1.00 48.97 284 VAL A C 1
ATOM 2290 O O . VAL A 1 284 ? -17.600 -56.582 73.557 1.00 48.97 284 VAL A O 1
ATOM 2293 N N . VAL A 1 285 ? -18.976 -56.245 75.214 1.00 45.12 285 VAL A N 1
ATOM 2294 C CA . VAL A 1 285 ? -19.924 -57.160 75.864 1.00 45.12 285 VAL A CA 1
ATOM 2295 C C . VAL A 1 285 ? -20.007 -56.734 77.336 1.00 45.12 285 VAL A C 1
ATOM 2297 O O . VAL A 1 285 ? -18.977 -56.531 77.978 1.00 45.12 285 VAL A O 1
ATOM 2300 N N . GLY A 1 286 ? -21.220 -56.656 77.880 1.00 36.41 286 GLY A N 1
ATOM 2301 C CA . GLY A 1 286 ? -21.445 -56.454 79.309 1.00 36.41 286 GLY A CA 1
ATOM 2302 C C . GLY A 1 286 ? -22.919 -56.458 79.707 1.00 36.41 286 GLY A C 1
ATOM 2303 O O . GLY A 1 286 ? -23.312 -55.638 80.526 1.00 36.41 286 GLY A O 1
ATOM 2304 N N . GLU A 1 287 ? -23.735 -57.339 79.118 1.00 42.44 287 GLU A N 1
ATOM 2305 C CA . GLU A 1 287 ? -24.938 -57.820 79.805 1.00 42.44 287 GLU A CA 1
ATOM 2306 C C . GLU A 1 287 ? -24.505 -58.918 80.783 1.00 42.44 287 GLU A C 1
ATOM 2308 O O . GLU A 1 287 ? -24.047 -59.975 80.350 1.00 42.44 287 GLU A O 1
ATOM 2313 N N . HIS A 1 288 ? -24.624 -58.637 82.081 1.00 42.56 288 HIS A N 1
ATOM 2314 C CA . HIS A 1 288 ? -25.166 -59.535 83.106 1.00 42.56 288 HIS A CA 1
ATOM 2315 C C . HIS A 1 288 ? -25.553 -58.725 84.343 1.00 42.56 288 HIS A C 1
ATOM 2317 O O . HIS A 1 288 ? -24.712 -57.931 84.818 1.00 42.56 288 HIS A O 1
#

pLDDT: mean 80.49, std 12.53, range [36.41, 96.25]

Radius of gyration: 38.71 Å; Cα contacts (8 Å, |Δi|>4): 176; chains: 1; bounding box: 62×76×120 Å

Nearest PDB structures (foldseek):
  7sqc-assembly1_1H  TM=3.307E-01  e=1.576E-01  Chlamydomonas reinhardtii
  7sqc-assembly1_1F  TM=2.207E-01  e=3.714E-02  Chlamydomonas reinhardtii
  3g6b-assembly1_A  TM=2.059E-01  e=1.410E+00  Thermotoga maritima
  3g67-assembly1_A  TM=1.945E-01  e=1.346E+00  Thermotoga maritima
  8to0-assembly1_GX  TM=2.520E-01  e=6.884E+00  Mus musculus

Foldseek 3Di:
DCPCCLQLLVVLLVVLVVLLVVLVCNLVCLVVLQWDPDDPVGHTTRSLLVSLVSVPPVCPLVVVLVVVLVVVVVVLVVVLVVLLVVLVVVLVVCVPDPVNVVLPCVVLSVL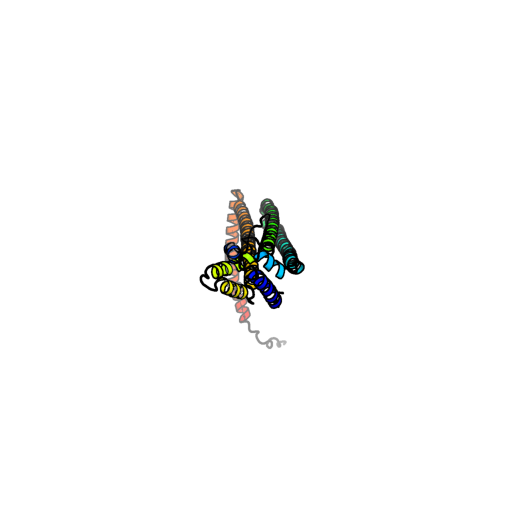SVVLNVVLVVVSVVLSVVVNVLSVVLSCLLRDRDCNRQLSVQSNVLSVVLSVQDDDCSSVVSSVSSSPQRSDDCHSVVSNVVVSVVSCCVSVVVSVVVSVVSVVVSVVVSVVSVVVSVVVSCDPPPVVNVVVVVVVVVVVVVVVVVVCCCPPPVVVVVVVVVPDDPDDPPPPDDDDD

Solvent-accessible surface area (backbone atoms only — not comparable to full-atom values): 16089 Å² total; per-residue (Å²): 147,76,90,63,59,64,60,51,27,51,53,43,37,52,53,40,53,60,48,46,74,44,61,95,48,42,68,60,26,35,76,44,70,31,38,39,84,51,52,102,90,40,78,62,45,45,54,48,42,59,51,49,56,64,76,47,60,61,66,60,61,54,48,46,55,52,48,51,55,61,58,48,52,58,57,53,52,50,52,53,49,50,53,50,51,51,52,52,50,52,53,50,54,54,68,68,35,74,77,46,66,78,66,69,52,61,72,61,58,49,48,53,58,49,52,53,52,49,53,54,51,51,52,54,54,49,52,51,50,52,52,49,50,54,50,49,52,50,46,32,72,73,42,69,44,88,82,7,34,55,36,61,42,43,43,64,56,29,57,59,40,69,68,58,72,66,92,66,25,70,62,52,32,41,53,52,47,32,55,51,57,35,29,88,82,26,39,68,49,44,25,51,53,46,52,54,48,49,50,50,52,56,52,50,55,49,52,53,54,52,52,53,53,52,49,51,51,54,49,51,53,50,51,53,49,52,51,53,60,57,69,64,63,60,88,47,76,69,58,44,53,50,53,54,52,51,51,53,50,50,53,52,50,54,52,52,51,52,49,46,51,68,40,65,53,40,53,51,54,50,55,61,70,71,60,69,81,75,73,91,74,78,85,73,85,82,92,128

InterPro domains:
  IPR056024 Domain of unknown function DUF7605 [PF24564] (6-182)

Organism: Passalora fulva (NCBI:txid5499)

Sequence (288 aa):
MMDDESHWVSEARVLCRDWAAQTSRQLSIMKGEGYQKGTKRRPESNWNRDLLQIAEPRDNMEDYFANVLKTIKPIYQELVRGIQSLLDATKAKIREDQQLKVMGVETFLDSFVHERKTIVKFMNDFFKEMRSDIGNIQQDAMVASSNSHIAEAMRPIYAEVCQIKGRGGPDKRSAIFEKKVARVGGVWTSVRNGIEKEFSIRFGASLHRIEEVATEMFENIHKKFNLMCNDTIVKDPKEKSKEEELRKQLQKQLIVAKQLLNGPVREAAEACKDYKPEDPTSLVVGEH

Secondary structure (DSSP, 8-state):
----HHHHHHHHHHHHHHHHTTHHHHHHHHHTTTEE--BTTB--EEHHHHHHHHH--HHHHHHHHHHHHHHHHHHHHHHHHHHHHHHHHHHHHHHH-TTGGGGTTHHHHHHHHHHHHHHHHHHHHHHHHHHHHHHHHHHHHHS--TTSHHHHHHHHHHHHHHT--STTHHHHHHHHHHHHHT-TTSHHHHHHHHHHHHHHHHHHHHHHHHHHHHHHHHHHHHHHHHHHHHHTS---HHHHHHHHHHHHHHHHHHHHHHHHHHTHHHHHHHHHHS-PPP-TTSSS----

Mean predicted aligned error: 14.47 Å